Protein AF-A0A958CAU6-F1 (afdb_monomer_lite)

Structure (mmCIF, N/CA/C/O backbone):
data_AF-A0A958CAU6-F1
#
_entry.id   AF-A0A958CAU6-F1
#
loop_
_atom_site.group_PDB
_atom_site.id
_atom_site.type_symbol
_atom_site.label_atom_id
_atom_site.label_alt_id
_atom_site.label_comp_id
_atom_site.label_asym_id
_atom_site.label_entity_id
_atom_site.label_seq_id
_atom_site.pdbx_PDB_ins_code
_atom_site.Cartn_x
_atom_site.Cartn_y
_atom_site.Cartn_z
_atom_site.occupancy
_atom_site.B_iso_or_equiv
_atom_site.auth_seq_id
_atom_site.auth_comp_id
_atom_site.auth_asym_id
_atom_site.auth_atom_id
_atom_site.pdbx_PDB_model_num
ATOM 1 N N . MET A 1 1 ? -30.252 29.667 41.110 1.00 43.16 1 MET A N 1
ATOM 2 C CA . MET A 1 1 ? -29.007 29.789 40.324 1.00 43.16 1 MET A CA 1
ATOM 3 C C . MET A 1 1 ? -28.927 28.588 39.393 1.00 43.16 1 MET A C 1
ATOM 5 O O . MET A 1 1 ? -28.813 27.482 39.906 1.00 43.16 1 MET A O 1
ATOM 9 N N . PRO A 1 2 ? -29.092 28.758 38.073 1.00 36.94 2 PRO A N 1
ATOM 10 C CA . PRO A 1 2 ? -28.922 27.674 37.111 1.00 36.94 2 PRO A CA 1
ATOM 11 C C . PRO A 1 2 ? -27.425 27.443 36.865 1.00 36.94 2 PRO A C 1
ATOM 13 O O . PRO A 1 2 ? -26.686 28.398 36.629 1.00 36.94 2 PRO A O 1
ATOM 16 N N . GLY A 1 3 ? -26.980 26.191 36.979 1.00 38.22 3 GLY A N 1
ATOM 17 C CA . GLY A 1 3 ? -25.593 25.789 36.732 1.00 38.22 3 GLY A CA 1
ATOM 18 C C . GLY A 1 3 ? -25.196 25.911 35.253 1.00 38.22 3 GLY A C 1
ATOM 19 O O . GLY A 1 3 ? -26.071 25.975 34.386 1.00 38.22 3 GLY A O 1
ATOM 20 N N . PRO A 1 4 ? -23.889 25.967 34.948 1.00 40.72 4 PRO A N 1
ATOM 21 C CA . PRO A 1 4 ? -23.406 26.128 33.584 1.00 40.72 4 PRO A CA 1
ATOM 22 C C . PRO A 1 4 ? -23.782 24.921 32.716 1.00 40.72 4 PRO A C 1
ATOM 24 O O . PRO A 1 4 ? -23.527 23.770 33.069 1.00 40.72 4 PRO A O 1
ATOM 27 N N . SER A 1 5 ? -24.383 25.223 31.565 1.00 40.25 5 SER A N 1
ATOM 28 C CA . SER A 1 5 ? -24.654 24.283 30.478 1.00 40.25 5 SER A CA 1
ATOM 29 C C . SER A 1 5 ? -23.342 23.624 30.024 1.00 40.25 5 SER A C 1
ATOM 31 O O . SER A 1 5 ? -22.369 24.351 29.795 1.00 40.25 5 SER A O 1
ATOM 33 N N . PRO A 1 6 ? -23.262 22.287 29.887 1.00 39.94 6 PRO A N 1
ATOM 34 C CA . PRO A 1 6 ? -22.078 21.652 29.333 1.00 39.94 6 PRO A CA 1
ATOM 35 C C . PRO A 1 6 ? -21.913 22.117 27.886 1.00 39.94 6 PRO A C 1
ATOM 37 O O . PRO A 1 6 ? -22.831 22.010 27.073 1.00 39.94 6 PRO A O 1
ATOM 40 N N . ALA A 1 7 ? -20.740 22.679 27.594 1.00 38.34 7 ALA A N 1
ATOM 41 C CA . ALA A 1 7 ? -20.363 23.135 26.270 1.00 38.34 7 ALA A CA 1
ATOM 42 C C . ALA A 1 7 ? -20.631 22.026 25.243 1.00 38.34 7 ALA A C 1
ATOM 44 O O . ALA A 1 7 ? -20.070 20.932 25.318 1.00 38.34 7 ALA A O 1
ATOM 45 N N . THR A 1 8 ? -21.507 22.335 24.291 1.00 39.31 8 THR A N 1
ATOM 46 C CA . THR A 1 8 ? -21.708 21.617 23.036 1.00 39.31 8 THR A CA 1
ATOM 47 C C . THR A 1 8 ? -20.362 21.505 22.332 1.00 39.31 8 THR A C 1
ATOM 49 O O . THR A 1 8 ? -19.919 22.429 21.649 1.00 39.31 8 THR A O 1
ATOM 52 N N . ASN A 1 9 ? -19.678 20.383 22.562 1.00 41.09 9 ASN A N 1
ATOM 53 C CA . ASN A 1 9 ? -18.530 19.958 21.782 1.00 41.09 9 ASN A CA 1
ATOM 54 C C . ASN A 1 9 ? -18.995 19.861 20.335 1.00 41.09 9 ASN A C 1
ATOM 56 O O . ASN A 1 9 ? -19.678 18.902 19.992 1.00 41.09 9 ASN A O 1
ATOM 60 N N . SER A 1 10 ? -18.645 20.882 19.548 1.00 38.50 10 SER A N 1
ATOM 61 C CA . SER A 1 10 ? -18.559 20.885 18.090 1.00 38.50 10 SER A CA 1
ATOM 62 C C . SER A 1 10 ? -19.360 19.767 17.437 1.00 38.50 10 SER A C 1
ATOM 64 O O . SER A 1 10 ? -18.850 18.651 17.306 1.00 38.50 10 SER A O 1
ATOM 66 N N . ASP A 1 11 ? -20.575 20.087 17.000 1.00 36.78 11 ASP A N 1
ATOM 67 C CA . ASP A 1 11 ? -21.277 19.323 15.981 1.00 36.78 11 ASP A CA 1
ATOM 68 C C . ASP A 1 11 ? -20.326 19.163 14.792 1.00 36.78 11 ASP A C 1
ATOM 70 O O . ASP A 1 11 ? -20.155 20.046 13.947 1.00 36.78 11 ASP A O 1
ATOM 74 N N . ILE A 1 12 ? -19.604 18.043 14.788 1.00 46.28 12 ILE A N 1
ATOM 75 C CA . ILE A 1 12 ? -18.757 17.609 13.692 1.00 46.28 12 ILE A CA 1
ATOM 76 C C . ILE A 1 12 ? -19.729 17.404 12.544 1.00 46.28 12 ILE A C 1
ATOM 78 O O . ILE A 1 12 ? -20.389 16.373 12.515 1.00 46.28 12 ILE A O 1
ATOM 82 N N . ASN A 1 13 ? -19.840 18.402 11.661 1.00 37.59 13 ASN A N 1
ATOM 83 C CA . ASN A 1 13 ? -20.683 18.412 10.466 1.00 37.59 13 ASN A CA 1
ATOM 84 C C . ASN A 1 13 ? -20.899 16.990 9.918 1.00 37.59 13 ASN A C 1
ATOM 86 O O . ASN A 1 13 ? -20.035 16.423 9.248 1.00 37.59 13 ASN A O 1
ATOM 90 N N . LEU A 1 14 ? -22.060 16.412 10.239 1.00 44.09 14 LEU A N 1
ATOM 91 C CA . LEU A 1 14 ? -22.390 14.994 10.044 1.00 44.09 14 LEU A CA 1
ATOM 92 C C . LEU A 1 14 ? -22.677 14.638 8.568 1.00 44.09 14 LEU A C 1
ATOM 94 O O . LEU A 1 14 ? -23.014 13.499 8.263 1.00 44.09 14 LEU A O 1
ATOM 98 N N . ASN A 1 15 ? -22.499 15.597 7.648 1.00 36.97 15 ASN A N 1
ATOM 99 C CA . ASN A 1 15 ? -22.911 15.529 6.242 1.00 36.97 15 ASN A CA 1
ATOM 100 C C . ASN A 1 15 ? -21.764 15.521 5.221 1.00 36.97 15 ASN A C 1
ATOM 102 O O . ASN A 1 15 ? -22.017 15.604 4.016 1.00 36.97 15 ASN A O 1
ATOM 106 N N . THR A 1 16 ? -20.497 15.414 5.632 1.00 47.25 16 THR A N 1
ATOM 107 C CA . THR A 1 16 ? -19.433 15.175 4.647 1.00 47.25 16 THR A CA 1
ATOM 108 C C . THR A 1 16 ? -19.579 13.761 4.099 1.00 47.25 16 THR A C 1
ATOM 110 O O . THR A 1 16 ? -19.123 12.790 4.698 1.00 47.25 16 THR A O 1
ATOM 113 N N . THR A 1 17 ? -20.241 13.664 2.951 1.00 47.91 17 THR A N 1
ATOM 114 C CA . THR A 1 17 ? -20.236 12.495 2.077 1.00 47.91 17 THR A CA 1
ATOM 115 C C . THR A 1 17 ? -18.773 12.191 1.756 1.00 47.91 17 THR A C 1
ATOM 117 O O . THR A 1 17 ? -18.139 12.909 0.984 1.00 47.91 17 THR A O 1
ATOM 120 N N . TYR A 1 18 ? -18.196 11.191 2.422 1.00 55.34 18 TYR A N 1
ATOM 121 C CA . TYR A 1 18 ? -16.830 10.753 2.159 1.00 55.34 18 TYR A CA 1
ATOM 122 C C . TYR A 1 18 ? -16.813 10.122 0.768 1.00 55.34 18 TYR A C 1
ATOM 124 O O . TYR A 1 18 ? -17.236 8.981 0.593 1.00 55.34 18 TYR A O 1
ATOM 132 N N . ALA A 1 19 ? -16.392 10.887 -0.241 1.00 56.03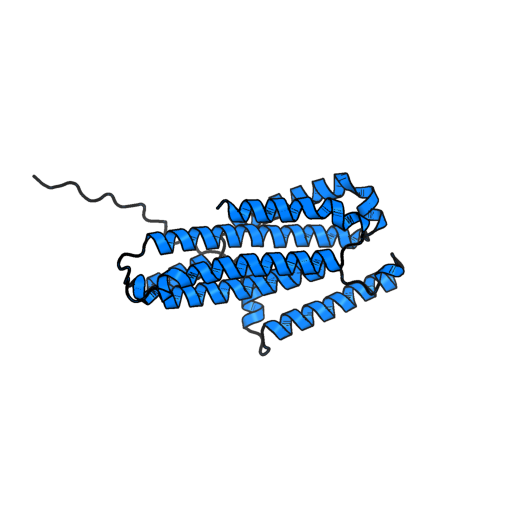 19 ALA A N 1
ATOM 133 C CA . ALA A 1 19 ? -16.150 10.340 -1.566 1.00 56.03 19 ALA A CA 1
ATOM 134 C C . ALA A 1 19 ? -15.019 9.311 -1.429 1.00 56.03 19 ALA A C 1
ATOM 136 O O . ALA A 1 19 ? -13.925 9.694 -1.009 1.00 56.03 19 ALA A O 1
ATOM 137 N N . PRO A 1 20 ? -15.267 8.026 -1.724 1.00 61.22 20 PRO A N 1
ATOM 138 C CA . PRO A 1 20 ? -14.279 7.001 -1.458 1.00 61.22 20 PRO A CA 1
ATOM 139 C C . PRO A 1 20 ? -13.049 7.199 -2.341 1.00 61.22 20 PRO A C 1
ATOM 141 O O . PRO A 1 20 ? -13.191 7.442 -3.552 1.00 61.22 20 PRO A O 1
ATOM 144 N N . ALA A 1 21 ? -11.889 7.050 -1.703 1.00 69.88 21 ALA A N 1
ATOM 145 C CA . ALA A 1 21 ? -10.559 7.068 -2.293 1.00 69.88 21 ALA A CA 1
ATOM 146 C C . ALA A 1 21 ? -10.423 6.046 -3.430 1.00 69.88 21 ALA A C 1
ATOM 148 O O . ALA A 1 21 ? -11.226 5.110 -3.552 1.00 69.88 21 ALA A O 1
ATOM 149 N N . PHE A 1 22 ? -9.406 6.211 -4.278 1.00 74.25 22 PHE A N 1
ATOM 150 C CA . PHE A 1 22 ? -9.148 5.263 -5.368 1.00 74.25 22 PHE A CA 1
ATOM 151 C C . PHE A 1 22 ? -8.884 3.853 -4.819 1.00 74.25 22 PHE A C 1
ATOM 153 O O . PHE A 1 22 ? -9.473 2.885 -5.306 1.00 74.25 22 PHE A O 1
ATOM 160 N N . ILE A 1 23 ? -8.083 3.758 -3.754 1.00 74.50 23 ILE A N 1
ATOM 161 C CA . ILE A 1 23 ? -7.743 2.490 -3.093 1.00 74.50 23 ILE A CA 1
ATOM 162 C C . ILE A 1 23 ? -9.004 1.803 -2.540 1.00 74.50 23 ILE A C 1
ATOM 164 O O . ILE A 1 23 ? -9.209 0.612 -2.776 1.00 74.50 23 ILE A O 1
ATOM 168 N N . ASP A 1 24 ? -9.921 2.554 -1.923 1.00 75.62 24 ASP A N 1
ATOM 169 C CA . ASP A 1 24 ? -11.181 2.007 -1.393 1.00 75.62 24 ASP A CA 1
ATOM 170 C C . ASP A 1 24 ? -12.110 1.499 -2.501 1.00 75.62 24 ASP A C 1
ATOM 172 O O . ASP A 1 24 ? -12.859 0.535 -2.325 1.00 75.62 24 ASP A O 1
ATOM 176 N N . ARG A 1 25 ? -12.124 2.182 -3.653 1.00 78.31 25 ARG A N 1
ATOM 177 C CA . ARG A 1 25 ? -12.894 1.732 -4.821 1.00 78.31 25 ARG A CA 1
ATOM 178 C C . ARG A 1 25 ? -12.317 0.440 -5.374 1.00 78.31 25 ARG A C 1
ATOM 180 O O . ARG A 1 25 ? -13.091 -0.459 -5.682 1.00 78.31 25 ARG A O 1
ATOM 187 N N . PHE A 1 26 ? -10.993 0.347 -5.460 1.00 80.56 26 PHE A N 1
ATOM 188 C CA . PHE A 1 26 ? -10.313 -0.862 -5.899 1.00 80.56 26 PHE A CA 1
ATOM 189 C C . PHE A 1 26 ? -10.602 -2.041 -4.963 1.00 80.56 26 PHE A C 1
ATOM 191 O O . PHE A 1 26 ? -11.054 -3.079 -5.434 1.00 80.56 26 PHE A O 1
ATOM 198 N N . ALA A 1 27 ? -10.459 -1.864 -3.647 1.00 80.00 27 ALA A N 1
ATOM 199 C CA . ALA A 1 27 ? -10.752 -2.915 -2.669 1.00 80.00 27 ALA A CA 1
ATOM 200 C C . ALA A 1 27 ? -12.196 -3.436 -2.792 1.00 80.00 27 ALA A C 1
ATOM 202 O O . ALA A 1 27 ? -12.416 -4.642 -2.879 1.00 80.00 27 ALA A O 1
ATOM 203 N N . ARG A 1 28 ? -13.181 -2.533 -2.926 1.00 81.88 28 ARG A N 1
ATOM 204 C CA . ARG A 1 28 ? -14.586 -2.929 -3.137 1.00 81.88 28 ARG A CA 1
ATOM 205 C C . ARG A 1 28 ? -14.826 -3.670 -4.449 1.00 81.88 28 ARG A C 1
ATOM 207 O O . ARG A 1 28 ? -15.715 -4.513 -4.494 1.00 81.88 28 ARG A O 1
ATOM 214 N N . LEU A 1 29 ? -14.093 -3.342 -5.512 1.00 83.44 29 LEU A N 1
ATOM 215 C CA . LEU A 1 29 ? -14.172 -4.087 -6.771 1.00 83.44 29 LEU A CA 1
ATOM 216 C C . LEU A 1 29 ? -13.627 -5.506 -6.597 1.00 83.44 29 LEU A C 1
ATOM 218 O O . LEU A 1 29 ? -14.232 -6.448 -7.097 1.00 83.44 29 LEU A O 1
ATOM 222 N N . VAL A 1 30 ? -12.527 -5.662 -5.855 1.00 85.44 30 VAL A N 1
ATOM 223 C CA . VAL A 1 30 ? -11.931 -6.972 -5.563 1.00 85.44 30 VAL A CA 1
ATOM 224 C C . VAL A 1 30 ? -12.853 -7.822 -4.684 1.00 85.44 30 VAL A C 1
ATOM 226 O O . VAL A 1 30 ? -13.033 -9.001 -4.974 1.00 85.44 30 VAL A O 1
ATOM 229 N N . ASP A 1 31 ? -13.495 -7.232 -3.672 1.00 84.31 31 ASP A N 1
ATOM 230 C CA . ASP A 1 31 ? -14.445 -7.929 -2.784 1.00 84.31 31 ASP A CA 1
ATOM 231 C C . ASP A 1 31 ? -15.685 -8.480 -3.511 1.00 84.31 31 ASP A C 1
ATOM 233 O O . ASP A 1 31 ? -16.334 -9.401 -3.020 1.00 84.31 31 ASP A O 1
ATOM 237 N N . GLN A 1 32 ? -16.038 -7.925 -4.674 1.00 88.62 32 GLN A N 1
ATOM 238 C CA . GLN A 1 32 ? -17.186 -8.377 -5.470 1.00 88.62 32 GLN A CA 1
ATOM 239 C C . GLN A 1 32 ? -16.862 -9.570 -6.375 1.00 88.62 32 GLN A C 1
ATOM 241 O O . GLN A 1 32 ? -17.768 -10.140 -6.988 1.00 88.62 32 GLN A O 1
ATOM 246 N N . LEU A 1 33 ? -15.588 -9.948 -6.498 1.00 88.69 33 LEU A N 1
ATOM 247 C CA . LEU A 1 33 ? -15.190 -11.047 -7.365 1.00 88.69 33 LEU A CA 1
ATOM 248 C C . LEU A 1 33 ? -15.520 -12.403 -6.717 1.00 88.69 33 LEU A C 1
ATOM 250 O O . LEU A 1 33 ? -15.336 -12.579 -5.515 1.00 88.69 33 LEU A O 1
ATOM 254 N N . PRO A 1 34 ? -15.924 -13.417 -7.504 1.00 90.69 34 PRO A N 1
ATOM 255 C CA . PRO A 1 34 ? -16.247 -14.755 -6.996 1.00 90.69 34 PRO A CA 1
ATOM 256 C C . PRO A 1 34 ? -15.003 -15.583 -6.618 1.00 90.69 34 PRO A C 1
ATOM 258 O O . PRO A 1 34 ? -15.082 -16.805 -6.498 1.00 90.69 34 PRO A O 1
ATOM 261 N N . VAL A 1 35 ? -13.840 -14.946 -6.469 1.00 90.56 35 VAL A N 1
ATOM 262 C CA . VAL A 1 35 ? -12.565 -15.600 -6.159 1.00 90.56 35 VAL A CA 1
ATOM 263 C C . VAL A 1 35 ? -12.054 -15.147 -4.795 1.00 90.56 35 VAL A C 1
ATOM 265 O O . VAL A 1 35 ? -12.293 -14.007 -4.398 1.00 90.56 35 VAL A O 1
ATOM 268 N N . PRO A 1 36 ? -11.306 -15.995 -4.066 1.00 91.31 36 PRO A N 1
ATOM 269 C CA . PRO A 1 36 ? -10.657 -15.558 -2.840 1.00 91.31 36 PRO A CA 1
ATOM 270 C C . PRO A 1 36 ? -9.711 -14.381 -3.114 1.00 91.31 36 PRO A C 1
ATOM 272 O O . PRO A 1 36 ? -8.900 -14.432 -4.039 1.00 91.31 36 PRO A O 1
ATOM 275 N N . VAL A 1 37 ? -9.766 -13.352 -2.267 1.00 89.62 37 VAL A N 1
ATOM 276 C CA . VAL A 1 37 ? -8.985 -12.106 -2.411 1.00 89.62 37 VAL A CA 1
ATOM 277 C C . VAL A 1 37 ? -7.486 -12.368 -2.623 1.00 89.62 37 VAL A C 1
ATOM 279 O O . VAL A 1 37 ? -6.855 -11.759 -3.483 1.00 89.62 37 VAL A O 1
ATOM 282 N N . TRP A 1 38 ? -6.903 -13.325 -1.895 1.00 90.38 38 TRP A N 1
ATOM 283 C CA . TRP A 1 38 ? -5.482 -13.663 -2.037 1.00 90.38 38 TRP A CA 1
ATOM 284 C C . TRP A 1 38 ? -5.140 -14.263 -3.412 1.00 90.38 38 TRP A C 1
ATOM 286 O O . TRP A 1 38 ? -4.051 -14.016 -3.928 1.00 90.38 38 TRP A O 1
ATOM 296 N N . VAL A 1 39 ? -6.066 -15.014 -4.027 1.00 93.44 39 VAL A N 1
ATOM 297 C CA . VAL A 1 39 ? -5.887 -15.576 -5.376 1.00 93.44 39 VAL A CA 1
ATOM 298 C C . VAL A 1 39 ? -5.853 -14.446 -6.392 1.00 93.44 39 VAL A C 1
ATOM 300 O O . VAL A 1 39 ? -5.007 -14.460 -7.279 1.00 93.44 39 VAL A O 1
ATOM 303 N N . PHE A 1 40 ? -6.726 -13.447 -6.243 1.00 94.06 40 PHE A N 1
ATOM 304 C CA . PHE A 1 40 ? -6.744 -12.284 -7.126 1.00 94.06 40 PHE A CA 1
ATOM 305 C C . PHE A 1 40 ? -5.395 -11.550 -7.126 1.00 94.06 40 PHE A C 1
ATOM 307 O O . PHE A 1 40 ? -4.829 -11.319 -8.193 1.00 94.06 40 PHE A O 1
ATOM 314 N N . TYR A 1 41 ? -4.834 -11.252 -5.950 1.00 93.56 41 TYR A N 1
ATOM 315 C CA . TYR A 1 41 ? -3.529 -10.588 -5.858 1.00 93.56 41 TYR A CA 1
ATOM 316 C C . TYR A 1 41 ? -2.376 -11.449 -6.381 1.00 93.56 41 TYR A C 1
ATOM 318 O O . TYR A 1 41 ? -1.467 -10.925 -7.022 1.00 93.56 41 TYR A O 1
ATOM 326 N N . LEU A 1 42 ? -2.424 -12.769 -6.172 1.00 94.62 42 LEU A N 1
ATOM 327 C CA . LEU A 1 42 ? -1.432 -13.686 -6.733 1.00 94.62 42 LEU A CA 1
ATOM 328 C C . LEU A 1 42 ? -1.501 -13.719 -8.265 1.00 94.62 42 LEU A C 1
ATOM 330 O O . LEU A 1 42 ? -0.469 -13.638 -8.928 1.00 94.62 42 LEU A O 1
ATOM 334 N N . LEU A 1 43 ? -2.706 -13.777 -8.836 1.00 95.31 43 LEU A N 1
ATOM 335 C CA . LEU A 1 43 ? -2.906 -13.702 -10.283 1.00 95.31 43 LEU A CA 1
ATOM 336 C C . LEU A 1 43 ? -2.455 -12.353 -10.845 1.00 95.31 43 LEU A C 1
ATOM 338 O O . LEU A 1 43 ? -1.815 -12.327 -11.891 1.00 95.31 43 LEU A O 1
ATOM 342 N N . LEU A 1 44 ? -2.732 -11.251 -10.146 1.00 94.75 44 LEU A N 1
ATOM 343 C CA . LEU A 1 44 ? -2.280 -9.918 -10.538 1.00 94.75 44 LEU A CA 1
ATOM 344 C C . LEU A 1 44 ? -0.749 -9.823 -10.545 1.00 94.75 44 LEU A C 1
ATOM 346 O O . LEU A 1 44 ? -0.176 -9.260 -11.476 1.00 94.75 44 LEU A O 1
ATOM 350 N N . LEU A 1 45 ? -0.082 -10.425 -9.554 1.00 94.94 45 LEU A N 1
ATOM 351 C CA . LEU A 1 45 ? 1.377 -10.492 -9.493 1.00 94.94 45 LEU A CA 1
ATOM 352 C C . LEU A 1 45 ? 1.952 -11.305 -10.660 1.00 94.94 45 LEU A C 1
ATOM 354 O O . LEU A 1 45 ? 2.886 -10.852 -11.316 1.00 94.94 45 LEU A O 1
ATOM 358 N N . VAL A 1 46 ? 1.386 -12.480 -10.948 1.00 95.62 46 VAL A N 1
ATOM 359 C CA . VAL A 1 46 ? 1.826 -13.335 -12.064 1.00 95.62 46 VAL A CA 1
ATOM 360 C C . VAL A 1 46 ? 1.577 -12.648 -13.407 1.00 95.62 46 VAL A C 1
ATOM 362 O O . VAL A 1 46 ? 2.471 -12.598 -14.248 1.00 95.62 46 VAL A O 1
ATOM 365 N N . ALA A 1 47 ? 0.391 -12.073 -13.607 1.00 95.75 47 ALA A N 1
ATOM 366 C CA . ALA A 1 47 ? 0.046 -11.352 -14.827 1.00 95.75 47 ALA A CA 1
ATOM 367 C C . ALA A 1 47 ? 0.959 -10.138 -15.036 1.00 95.75 47 ALA A C 1
ATOM 369 O O . ALA A 1 47 ? 1.485 -9.946 -16.131 1.00 95.75 47 ALA A O 1
ATOM 370 N N . GLY A 1 48 ? 1.207 -9.361 -13.979 1.00 94.31 48 GLY A N 1
ATOM 371 C CA . GLY A 1 48 ? 2.163 -8.262 -14.004 1.00 94.31 48 GLY A CA 1
ATOM 372 C C . GLY A 1 48 ? 3.573 -8.748 -14.330 1.00 94.31 48 GLY A C 1
ATOM 373 O O . GLY A 1 48 ? 4.221 -8.193 -15.208 1.00 94.31 48 GLY A O 1
ATOM 374 N N . TYR A 1 49 ? 4.044 -9.822 -13.699 1.00 93.88 49 TYR A N 1
ATOM 375 C CA . TYR A 1 49 ? 5.377 -10.368 -13.951 1.00 93.88 49 TYR A CA 1
ATOM 376 C C . TYR A 1 49 ? 5.570 -10.716 -15.432 1.00 93.88 49 TYR A C 1
ATOM 378 O O . TYR A 1 49 ? 6.546 -10.288 -16.051 1.00 93.88 49 TYR A O 1
ATOM 386 N N . LEU A 1 50 ? 4.595 -11.415 -16.018 1.00 94.56 50 LEU A N 1
ATOM 387 C CA . LEU A 1 50 ? 4.600 -11.762 -17.437 1.00 94.56 50 LEU A CA 1
ATOM 388 C C . LEU A 1 50 ? 4.525 -10.519 -18.331 1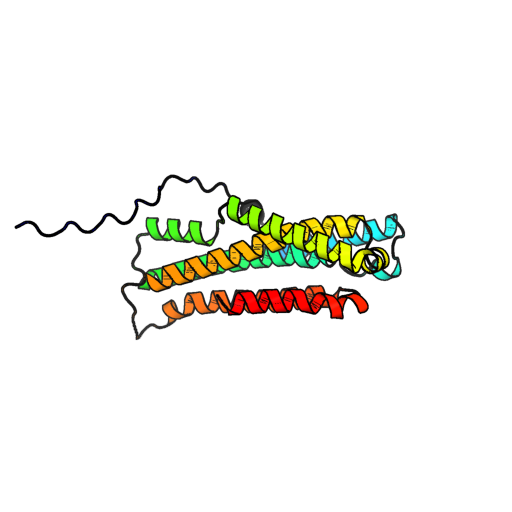.00 94.56 50 LEU A C 1
ATOM 390 O O . LEU A 1 50 ? 5.232 -10.447 -19.332 1.00 94.56 50 LEU A O 1
ATOM 394 N N . PHE A 1 51 ? 3.710 -9.528 -17.966 1.00 93.25 51 PHE A N 1
ATOM 395 C CA . PHE A 1 51 ? 3.559 -8.284 -18.720 1.00 93.25 51 PHE A CA 1
ATOM 396 C C . PHE A 1 51 ? 4.853 -7.459 -18.756 1.00 93.25 51 PHE A C 1
ATOM 398 O O . PHE A 1 51 ? 5.324 -7.100 -19.834 1.00 93.25 51 PHE A O 1
ATOM 405 N N . PHE A 1 52 ? 5.471 -7.204 -17.598 1.00 91.06 52 PHE A N 1
ATOM 406 C CA . PHE A 1 52 ? 6.742 -6.476 -17.519 1.00 91.06 52 PHE A CA 1
ATOM 407 C C . PHE A 1 52 ? 7.865 -7.254 -18.219 1.00 91.06 52 PHE A C 1
ATOM 409 O O . PHE A 1 52 ? 8.635 -6.665 -18.978 1.00 91.06 52 PHE A O 1
ATOM 416 N N . GLY A 1 53 ? 7.925 -8.577 -18.029 1.00 91.19 53 GLY A N 1
ATOM 417 C CA . GLY A 1 53 ? 8.875 -9.445 -18.727 1.00 91.19 53 GLY A CA 1
ATOM 418 C C . GLY A 1 53 ? 8.719 -9.373 -20.248 1.00 91.19 53 GLY A C 1
ATOM 419 O O . GLY A 1 53 ? 9.707 -9.202 -20.961 1.00 91.19 53 GLY A O 1
ATOM 420 N N . ALA A 1 54 ? 7.482 -9.410 -20.754 1.00 91.44 54 ALA A N 1
ATOM 421 C CA . ALA A 1 54 ? 7.191 -9.271 -22.178 1.00 91.44 54 ALA A CA 1
ATOM 422 C C . ALA A 1 54 ? 7.618 -7.902 -22.727 1.00 91.44 54 ALA A C 1
ATOM 424 O O . ALA A 1 54 ? 8.243 -7.845 -23.784 1.00 91.44 54 ALA A O 1
ATOM 425 N N . ILE A 1 55 ? 7.360 -6.802 -22.010 1.00 91.50 55 ILE A N 1
ATOM 426 C CA . ILE A 1 55 ? 7.818 -5.466 -22.430 1.00 91.50 55 ILE A CA 1
ATOM 427 C C . ILE A 1 55 ? 9.348 -5.405 -22.493 1.00 91.50 55 ILE A C 1
ATOM 429 O O . ILE A 1 55 ? 9.902 -4.900 -23.472 1.00 91.50 55 ILE A O 1
ATOM 433 N N . ARG A 1 56 ? 10.051 -5.942 -21.488 1.00 90.38 56 ARG A N 1
ATOM 434 C CA . ARG A 1 56 ? 11.525 -5.991 -21.483 1.00 90.38 56 ARG A CA 1
ATOM 435 C C . ARG A 1 56 ? 12.069 -6.821 -22.650 1.00 90.38 56 ARG A C 1
ATOM 437 O O . ARG A 1 56 ? 13.016 -6.395 -23.304 1.00 90.38 56 ARG A O 1
ATOM 444 N N . LEU A 1 57 ? 11.433 -7.953 -22.967 1.00 89.94 57 LEU A N 1
ATOM 445 C CA . LEU A 1 57 ? 11.779 -8.769 -24.140 1.00 89.94 57 LEU A CA 1
ATOM 446 C C . LEU A 1 57 ? 11.596 -7.999 -25.450 1.00 89.94 57 LEU A C 1
ATOM 448 O O . LEU A 1 57 ? 12.506 -7.972 -26.274 1.00 89.94 57 LEU A O 1
ATOM 452 N N . LEU A 1 58 ? 10.440 -7.356 -25.633 1.00 90.75 58 LEU A N 1
ATOM 453 C CA . LEU A 1 58 ? 10.101 -6.636 -26.863 1.00 90.75 58 LEU A CA 1
ATOM 454 C C . LEU A 1 58 ? 10.978 -5.401 -27.088 1.00 90.75 58 LEU A C 1
ATOM 456 O O . LEU A 1 58 ? 11.285 -5.059 -28.227 1.00 90.75 58 LEU A O 1
ATOM 460 N N . THR A 1 59 ? 11.385 -4.730 -26.012 1.00 89.00 59 THR A N 1
ATOM 461 C CA . THR A 1 59 ? 12.243 -3.537 -26.081 1.00 89.00 59 THR A CA 1
ATOM 462 C C . THR A 1 59 ? 13.732 -3.873 -26.145 1.00 89.00 59 THR A C 1
ATOM 464 O O . THR A 1 59 ? 14.538 -2.990 -26.427 1.00 89.00 59 THR A O 1
ATOM 467 N N . GLY A 1 60 ? 14.118 -5.126 -25.869 1.00 83.31 60 GLY A N 1
ATOM 468 C CA . GLY A 1 60 ? 15.516 -5.556 -25.772 1.00 83.31 60 GLY A CA 1
ATOM 469 C C . GLY A 1 60 ? 16.293 -4.891 -24.629 1.00 83.31 60 GLY A C 1
ATOM 470 O O . GLY A 1 60 ? 17.507 -5.068 -24.524 1.00 83.31 60 GLY A O 1
ATOM 471 N N . TYR A 1 61 ? 15.612 -4.122 -23.780 1.00 77.62 61 TYR A N 1
ATOM 472 C CA . TYR A 1 61 ? 16.226 -3.343 -22.721 1.00 77.62 61 TYR A CA 1
ATOM 473 C C . TYR A 1 61 ? 16.575 -4.261 -21.545 1.00 77.62 61 TYR A C 1
ATOM 475 O O . TYR A 1 61 ? 15.702 -4.929 -20.994 1.00 77.62 61 TYR A O 1
ATOM 483 N N . GLN A 1 62 ? 17.860 -4.299 -21.176 1.00 70.81 62 GLN A N 1
ATOM 484 C CA . GLN A 1 62 ? 18.396 -5.080 -20.053 1.00 70.81 62 GLN A CA 1
ATOM 485 C C . GLN A 1 62 ? 17.955 -6.554 -20.034 1.00 70.81 62 GLN A C 1
ATOM 487 O O . GLN A 1 62 ? 17.313 -7.027 -19.095 1.00 70.81 62 GLN A O 1
ATOM 492 N N . GLN A 1 63 ? 18.361 -7.309 -21.061 1.00 67.81 63 GLN A N 1
ATOM 493 C CA . GLN A 1 63 ? 18.055 -8.743 -21.188 1.00 67.81 63 GLN A CA 1
ATOM 494 C C . GLN A 1 63 ? 18.465 -9.588 -19.965 1.00 67.81 63 GLN A C 1
ATOM 496 O O . GLN A 1 63 ? 17.829 -10.597 -19.671 1.00 67.81 63 GLN A O 1
ATOM 501 N N . SER A 1 64 ? 19.487 -9.173 -19.209 1.00 71.69 64 SER A N 1
ATOM 502 C CA . SER A 1 64 ? 19.900 -9.849 -17.970 1.00 71.69 64 SER A CA 1
ATOM 503 C C . SER A 1 64 ? 18.864 -9.756 -16.841 1.00 71.69 64 SER A C 1
ATOM 505 O O . SER A 1 64 ? 18.888 -10.584 -15.933 1.00 71.69 64 SER A O 1
ATOM 507 N N . GLN A 1 65 ? 17.936 -8.793 -16.895 1.00 74.88 65 GLN A N 1
ATOM 508 C CA . GLN A 1 65 ? 16.895 -8.576 -15.886 1.00 74.88 65 GLN A CA 1
ATOM 509 C C . GLN A 1 65 ? 15.496 -9.001 -16.352 1.00 74.88 65 GLN A C 1
ATOM 511 O O . GLN A 1 65 ? 14.518 -8.784 -15.640 1.00 74.88 65 GLN A O 1
ATOM 516 N N . THR A 1 66 ? 15.347 -9.620 -17.525 1.00 79.75 66 THR A N 1
ATOM 517 C CA . THR A 1 66 ? 14.027 -9.980 -18.068 1.00 79.75 66 THR A CA 1
ATOM 518 C C . THR A 1 66 ? 13.205 -10.870 -17.131 1.00 79.75 66 THR A C 1
ATOM 520 O O . THR A 1 66 ? 11.993 -10.698 -17.034 1.00 79.75 66 THR A O 1
ATOM 523 N N . LEU A 1 67 ? 13.860 -11.794 -16.422 1.00 82.81 67 LEU A N 1
ATOM 524 C CA . LEU A 1 67 ? 13.205 -12.728 -15.502 1.00 82.81 67 LEU A CA 1
ATOM 525 C C . LEU A 1 67 ? 13.076 -12.189 -14.070 1.00 82.81 67 LEU A C 1
ATOM 527 O O . LEU A 1 67 ? 12.481 -12.859 -13.226 1.00 82.81 67 LEU A O 1
ATOM 531 N N . THR A 1 68 ? 13.607 -11.003 -13.777 1.00 85.62 68 THR A N 1
ATOM 532 C CA . THR A 1 68 ? 13.515 -10.390 -12.448 1.00 85.62 68 THR A CA 1
ATOM 533 C C . THR A 1 68 ? 12.191 -9.634 -12.323 1.00 85.62 68 THR A C 1
ATOM 535 O O . THR A 1 68 ? 11.905 -8.788 -13.170 1.00 85.62 68 THR A O 1
ATOM 538 N N . PRO A 1 69 ? 11.370 -9.865 -11.285 1.00 87.06 69 PRO A N 1
ATOM 539 C CA . PRO A 1 69 ? 10.145 -9.093 -11.098 1.00 87.06 69 PRO A CA 1
ATOM 540 C C . PRO A 1 69 ? 10.422 -7.592 -10.959 1.00 87.06 69 PRO A C 1
ATOM 542 O O . PRO A 1 69 ? 11.397 -7.187 -10.328 1.00 87.06 69 PRO A O 1
ATOM 545 N N . ALA A 1 70 ? 9.546 -6.757 -11.519 1.00 88.88 70 ALA A N 1
ATOM 546 C CA . ALA A 1 70 ? 9.647 -5.314 -11.344 1.00 88.88 70 ALA A CA 1
ATOM 547 C C . ALA A 1 70 ? 9.404 -4.934 -9.865 1.00 88.88 70 ALA A C 1
ATOM 549 O O . ALA A 1 70 ? 8.381 -5.340 -9.304 1.00 88.88 70 ALA A O 1
ATOM 550 N N . PRO A 1 71 ? 10.281 -4.132 -9.228 1.00 89.19 71 PRO A N 1
ATOM 551 C CA . PRO A 1 71 ? 10.093 -3.712 -7.837 1.00 89.19 71 PRO A CA 1
ATOM 552 C C . PRO A 1 71 ? 8.763 -2.984 -7.603 1.00 89.19 71 PRO A C 1
ATOM 554 O O . PRO A 1 71 ? 8.064 -3.278 -6.636 1.00 89.19 71 PRO A O 1
ATOM 557 N N . ALA A 1 72 ? 8.381 -2.101 -8.533 1.00 90.50 72 ALA A N 1
ATOM 558 C CA . ALA A 1 72 ? 7.106 -1.383 -8.530 1.00 90.50 72 ALA A CA 1
ATOM 559 C C . ALA A 1 72 ? 5.895 -2.331 -8.485 1.00 90.50 72 ALA A C 1
ATOM 561 O O . ALA A 1 72 ? 4.980 -2.135 -7.693 1.00 90.50 72 ALA A O 1
ATOM 562 N N . LEU A 1 73 ? 5.928 -3.414 -9.268 1.00 93.56 73 LEU A N 1
ATOM 563 C CA . LEU A 1 73 ? 4.860 -4.412 -9.286 1.00 93.56 73 LEU A CA 1
ATOM 564 C C . LEU A 1 73 ? 4.716 -5.109 -7.928 1.00 93.56 73 LEU A C 1
ATOM 566 O O . LEU A 1 73 ? 3.603 -5.234 -7.419 1.00 93.56 73 LEU A O 1
ATOM 570 N N . ILE A 1 74 ? 5.831 -5.568 -7.347 1.00 92.75 74 ILE A N 1
ATOM 571 C CA . ILE A 1 74 ? 5.816 -6.208 -6.024 1.00 92.75 74 ILE A CA 1
ATOM 572 C C . ILE A 1 74 ? 5.269 -5.236 -4.986 1.00 92.75 74 ILE A C 1
ATOM 574 O O . ILE A 1 74 ? 4.413 -5.622 -4.192 1.00 92.75 74 ILE A O 1
ATOM 578 N N . TRP A 1 75 ? 5.736 -3.990 -5.011 1.00 91.56 75 TRP A N 1
ATOM 579 C CA . TRP A 1 75 ? 5.305 -2.946 -4.092 1.00 91.56 75 TRP A CA 1
ATOM 580 C C . TRP A 1 75 ? 3.801 -2.678 -4.190 1.00 91.56 75 TRP A C 1
ATOM 582 O O . TRP A 1 75 ? 3.096 -2.819 -3.192 1.00 91.56 75 TRP A O 1
ATOM 592 N N . ASP A 1 76 ? 3.295 -2.368 -5.383 1.00 92.38 76 ASP A N 1
ATOM 593 C CA . ASP A 1 76 ? 1.905 -1.954 -5.585 1.00 92.38 76 ASP A CA 1
ATOM 594 C C . ASP A 1 76 ? 0.921 -3.074 -5.253 1.00 92.38 76 ASP A C 1
ATOM 596 O O . ASP A 1 76 ? -0.026 -2.875 -4.489 1.00 92.38 76 ASP A O 1
ATOM 600 N N . VAL A 1 77 ? 1.165 -4.282 -5.769 1.00 94.94 77 VAL A N 1
ATOM 601 C CA . VAL A 1 77 ? 0.290 -5.435 -5.516 1.00 94.94 77 VAL A CA 1
ATOM 602 C C . VAL A 1 77 ? 0.278 -5.781 -4.029 1.00 94.94 77 VAL A C 1
ATOM 604 O O . VAL A 1 77 ? -0.787 -6.025 -3.458 1.00 94.94 77 VAL A O 1
ATOM 607 N N . SER A 1 78 ? 1.445 -5.763 -3.383 1.00 92.94 78 SER A N 1
ATOM 608 C CA . SER A 1 78 ? 1.559 -6.109 -1.967 1.00 92.94 78 SER A CA 1
ATOM 609 C C . SER A 1 78 ? 0.968 -5.036 -1.056 1.00 92.94 78 SER A C 1
ATOM 611 O O . SER A 1 78 ? 0.352 -5.388 -0.054 1.00 92.94 78 SER A O 1
ATOM 613 N N . ILE A 1 79 ? 1.097 -3.746 -1.390 1.00 92.31 79 ILE A N 1
ATOM 614 C CA . ILE A 1 79 ? 0.444 -2.662 -0.643 1.00 92.31 79 ILE A CA 1
ATOM 615 C C . ILE A 1 79 ? -1.067 -2.767 -0.739 1.00 92.31 79 ILE A C 1
ATOM 617 O O . ILE A 1 79 ? -1.739 -2.652 0.281 1.00 92.31 79 ILE A O 1
ATOM 621 N N . LEU A 1 80 ? -1.614 -3.014 -1.930 1.00 93.00 80 LEU A N 1
ATOM 622 C CA . LEU A 1 80 ? -3.058 -3.161 -2.094 1.00 93.00 80 LEU A CA 1
ATOM 623 C C . LEU A 1 80 ? -3.577 -4.366 -1.298 1.00 93.00 80 LEU A C 1
ATOM 625 O O . LEU A 1 80 ? -4.568 -4.243 -0.575 1.00 93.00 80 LEU A O 1
ATOM 629 N N . ALA A 1 81 ? -2.868 -5.496 -1.363 1.00 94.00 81 ALA A N 1
ATOM 630 C CA . ALA A 1 81 ? -3.195 -6.683 -0.580 1.00 94.00 81 ALA A CA 1
ATOM 631 C C . ALA A 1 81 ? -3.114 -6.420 0.931 1.00 94.00 81 ALA A C 1
ATOM 633 O O . ALA A 1 81 ? -4.016 -6.800 1.682 1.00 94.00 81 ALA A O 1
ATOM 634 N N . LEU A 1 82 ? -2.055 -5.743 1.384 1.00 93.31 82 LEU A N 1
ATOM 635 C CA . LEU A 1 82 ? -1.856 -5.397 2.788 1.00 93.31 82 LEU A CA 1
ATOM 636 C C . LEU A 1 82 ? -2.920 -4.407 3.276 1.00 93.31 82 LEU A C 1
ATOM 638 O O . LEU A 1 82 ? -3.458 -4.596 4.361 1.00 93.31 82 LEU A O 1
ATOM 642 N N . HIS A 1 83 ? -3.270 -3.399 2.478 1.00 92.00 83 HIS A N 1
ATOM 643 C CA . HIS A 1 83 ? -4.327 -2.437 2.784 1.00 92.00 83 HIS A CA 1
ATOM 644 C C . HIS A 1 83 ? -5.664 -3.135 3.033 1.00 92.00 83 HIS A C 1
ATOM 646 O O . HIS A 1 83 ? -6.238 -3.000 4.112 1.00 92.00 83 HIS A O 1
ATOM 652 N N . GLN A 1 84 ? -6.122 -3.955 2.082 1.00 91.44 84 GLN A N 1
ATOM 653 C CA . GLN A 1 84 ? -7.387 -4.681 2.220 1.00 91.44 84 GLN A CA 1
ATOM 654 C C . GLN A 1 84 ? -7.363 -5.646 3.415 1.00 91.44 84 GLN A C 1
ATOM 656 O O . GLN A 1 84 ? -8.343 -5.775 4.154 1.00 91.44 84 GLN A O 1
ATOM 661 N N . TYR A 1 85 ? -6.224 -6.299 3.648 1.00 92.75 85 TYR A N 1
ATOM 662 C CA . TYR A 1 85 ? -6.031 -7.164 4.803 1.00 92.75 85 TYR A CA 1
ATOM 663 C C . TYR A 1 85 ? -6.151 -6.413 6.139 1.00 92.75 85 TYR A C 1
ATOM 665 O O . TYR A 1 85 ? -6.845 -6.884 7.051 1.00 92.75 85 TYR A O 1
ATOM 673 N N . LEU A 1 86 ? -5.486 -5.259 6.260 1.00 92.94 86 LEU A N 1
ATOM 674 C CA . LEU A 1 86 ? -5.477 -4.441 7.473 1.00 92.94 86 LEU A CA 1
ATOM 675 C C . LEU A 1 86 ? -6.848 -3.821 7.741 1.00 92.94 86 LEU A C 1
ATOM 677 O O . LEU A 1 86 ? -7.306 -3.885 8.879 1.00 92.94 86 LEU A O 1
ATOM 681 N N . ASP A 1 87 ? -7.548 -3.334 6.719 1.00 91.75 87 ASP A N 1
ATOM 682 C CA . ASP A 1 87 ? -8.906 -2.799 6.863 1.00 91.75 87 ASP A CA 1
ATOM 683 C C . ASP A 1 87 ? -9.887 -3.865 7.356 1.00 91.75 87 ASP A C 1
ATOM 685 O O . ASP A 1 87 ? -10.622 -3.657 8.327 1.00 91.75 87 ASP A O 1
ATOM 689 N N . GLY A 1 88 ? -9.845 -5.061 6.760 1.00 90.75 88 GLY A N 1
ATOM 690 C CA . GLY A 1 88 ? -10.650 -6.186 7.226 1.00 90.75 88 GLY A CA 1
ATOM 691 C C . GLY A 1 88 ? -10.319 -6.577 8.670 1.00 90.75 88 GLY A C 1
ATOM 692 O O . GLY A 1 88 ? -11.203 -6.968 9.436 1.00 90.75 88 GLY A O 1
ATOM 693 N N . TYR A 1 89 ? -9.050 -6.467 9.074 1.00 92.38 89 TYR A N 1
ATOM 694 C CA . TYR A 1 89 ? -8.647 -6.709 10.457 1.00 92.38 89 TYR A CA 1
ATOM 695 C C . TYR A 1 89 ? -9.134 -5.609 11.406 1.00 92.38 89 TYR A C 1
ATOM 697 O O . TYR A 1 89 ? -9.652 -5.932 12.473 1.00 92.38 89 TYR A O 1
ATOM 705 N N . ALA A 1 90 ? -9.028 -4.339 11.015 1.00 91.50 90 ALA A N 1
ATOM 706 C CA . ALA A 1 90 ? -9.475 -3.192 11.797 1.00 91.50 90 ALA A CA 1
ATOM 707 C C . ALA A 1 90 ? -10.982 -3.250 12.081 1.00 91.50 90 ALA A C 1
ATOM 709 O O . ALA A 1 90 ? -11.399 -3.013 13.213 1.00 91.50 90 ALA A O 1
ATOM 710 N N . LEU A 1 91 ? -11.795 -3.650 11.097 1.00 91.50 91 LEU A N 1
ATOM 711 C CA . LEU A 1 91 ? -13.238 -3.840 11.278 1.00 91.50 91 LEU A CA 1
ATOM 712 C C . LEU A 1 91 ? -13.562 -4.967 12.268 1.00 91.50 91 LEU A C 1
ATOM 714 O O . LEU A 1 91 ? -14.412 -4.794 13.141 1.00 91.50 91 LEU A O 1
ATOM 718 N N . ARG A 1 92 ? -12.864 -6.108 12.183 1.00 91.00 92 ARG A N 1
ATOM 719 C CA . ARG A 1 92 ? -13.027 -7.212 13.148 1.00 91.00 92 ARG A CA 1
ATOM 720 C C . ARG A 1 92 ? -12.574 -6.817 14.553 1.00 91.00 92 ARG A C 1
ATOM 722 O O . ARG A 1 92 ? -13.232 -7.177 15.526 1.00 91.00 92 ARG A O 1
ATOM 729 N N . ALA A 1 93 ? -11.474 -6.072 14.658 1.00 90.19 93 ALA A N 1
ATOM 730 C CA . ALA A 1 93 ? -10.983 -5.548 15.927 1.00 90.19 93 ALA A CA 1
ATOM 731 C C . ALA A 1 93 ? -12.000 -4.584 16.549 1.00 90.19 93 ALA A C 1
ATOM 733 O O . ALA A 1 93 ? -12.341 -4.744 17.716 1.00 90.19 93 ALA A O 1
ATOM 734 N N . LEU A 1 94 ? -12.566 -3.666 15.757 1.00 90.50 94 LEU A N 1
ATOM 735 C CA . LEU A 1 94 ? -13.621 -2.757 16.205 1.00 90.50 94 LEU A CA 1
ATOM 736 C C . LEU A 1 94 ? -14.877 -3.513 16.670 1.00 90.50 94 LEU A C 1
ATOM 738 O O . LEU A 1 94 ? -15.435 -3.177 17.710 1.00 90.50 94 LEU A O 1
ATOM 742 N N . ALA A 1 95 ? -15.306 -4.543 15.935 1.00 88.56 95 ALA A N 1
ATOM 743 C CA . ALA A 1 95 ? -16.451 -5.366 16.325 1.00 88.56 95 ALA A CA 1
ATOM 744 C C . ALA A 1 95 ? -16.212 -6.094 17.659 1.00 88.56 95 ALA A C 1
ATOM 746 O O . ALA A 1 95 ? -17.100 -6.123 18.509 1.00 88.56 95 ALA A O 1
ATOM 747 N N . SER A 1 96 ? -15.002 -6.625 17.873 1.00 86.69 96 SER A N 1
ATOM 748 C CA . SER A 1 96 ? -14.611 -7.224 19.157 1.00 86.69 96 SER A CA 1
ATOM 749 C C . SER A 1 96 ? -14.584 -6.182 20.283 1.00 86.69 96 SER A C 1
ATOM 751 O O . SER A 1 96 ? -15.142 -6.403 21.358 1.00 86.69 96 SER A O 1
ATOM 753 N N . PHE A 1 97 ? -14.025 -4.999 20.005 1.00 86.75 97 PHE A N 1
ATOM 754 C CA . PHE A 1 97 ? -13.932 -3.888 20.953 1.00 86.75 97 PHE A CA 1
ATOM 755 C C . PHE A 1 97 ? -15.291 -3.283 21.327 1.00 86.75 97 PHE A C 1
ATOM 757 O O . PHE A 1 97 ? -15.414 -2.642 22.370 1.00 86.75 97 PHE A O 1
ATOM 764 N N . ASN A 1 98 ? -16.335 -3.492 20.516 1.00 84.81 98 ASN A N 1
ATOM 765 C CA . ASN A 1 98 ? -17.659 -2.939 20.798 1.00 84.81 98 ASN A CA 1
ATOM 766 C C . ASN A 1 98 ? -18.226 -3.409 22.144 1.00 84.81 98 ASN A C 1
ATOM 768 O O . ASN A 1 98 ? -18.951 -2.658 22.790 1.00 84.81 98 ASN A O 1
ATOM 772 N N . LYS A 1 99 ? -17.854 -4.613 22.601 1.00 79.94 99 LYS A N 1
ATOM 773 C CA . LYS A 1 99 ? -18.245 -5.123 23.925 1.00 79.94 99 LYS A CA 1
ATOM 774 C C . LYS A 1 99 ? -17.832 -4.174 25.058 1.00 79.94 99 LYS A C 1
ATOM 776 O O . LYS A 1 99 ? -18.581 -3.993 26.008 1.00 79.94 99 LYS A O 1
ATOM 781 N N . THR A 1 100 ? -16.672 -3.538 24.918 1.00 81.06 100 THR A N 1
ATOM 782 C CA . THR A 1 100 ? -16.088 -2.580 25.871 1.00 81.06 100 THR A CA 1
ATOM 783 C C . THR A 1 100 ? -16.575 -1.155 25.610 1.00 81.06 100 THR A C 1
ATOM 785 O O . THR A 1 100 ? -16.800 -0.377 26.535 1.00 81.06 100 THR A O 1
ATOM 788 N N . LEU A 1 101 ? -16.751 -0.800 24.333 1.00 82.19 101 LEU A N 1
ATOM 789 C CA . LEU A 1 101 ? -17.201 0.527 23.916 1.00 82.19 101 LEU A CA 1
ATOM 790 C C . LEU A 1 101 ? -18.680 0.780 24.267 1.00 82.19 101 LEU A C 1
ATOM 792 O O . LEU A 1 101 ? -19.053 1.922 24.529 1.00 82.19 101 LEU A O 1
ATOM 796 N N . GLY A 1 102 ? -19.520 -0.262 24.240 1.00 80.94 102 GLY A N 1
ATOM 797 C CA . GLY A 1 102 ? -20.963 -0.164 24.472 1.00 80.94 102 GLY A CA 1
ATOM 798 C C . GLY A 1 102 ? -21.680 0.738 23.461 1.00 80.94 102 GLY A C 1
ATOM 799 O O . GLY A 1 102 ? -22.663 1.393 23.807 1.00 80.94 102 GLY A O 1
ATOM 800 N N . ALA A 1 103 ? -21.163 0.847 22.233 1.00 83.75 103 ALA A N 1
ATOM 801 C CA . ALA A 1 103 ? -21.735 1.730 21.225 1.00 83.75 103 ALA A CA 1
ATOM 802 C C . ALA A 1 103 ? -22.947 1.091 20.536 1.00 83.75 103 ALA A C 1
ATOM 804 O O . ALA A 1 103 ? -23.016 -0.125 20.357 1.00 83.75 103 ALA A O 1
ATOM 805 N N . SER A 1 104 ? -23.887 1.936 20.102 1.00 86.75 104 SER A N 1
ATOM 806 C CA . SER A 1 104 ? -24.991 1.518 19.239 1.00 86.75 104 SER A CA 1
ATOM 807 C C . SER A 1 104 ? -24.482 1.034 17.878 1.00 86.75 104 SER A C 1
ATOM 809 O O . SER A 1 104 ? -23.437 1.488 17.402 1.00 86.75 104 SER A O 1
ATOM 811 N N . ASP A 1 105 ? -25.259 0.179 17.211 1.00 87.44 105 ASP A N 1
ATOM 812 C CA . ASP A 1 105 ? -24.923 -0.353 15.882 1.00 87.44 105 ASP A CA 1
ATOM 813 C C . ASP A 1 105 ? -24.662 0.758 14.856 1.00 87.44 105 ASP A C 1
ATOM 815 O O . ASP A 1 105 ? -23.739 0.673 14.043 1.0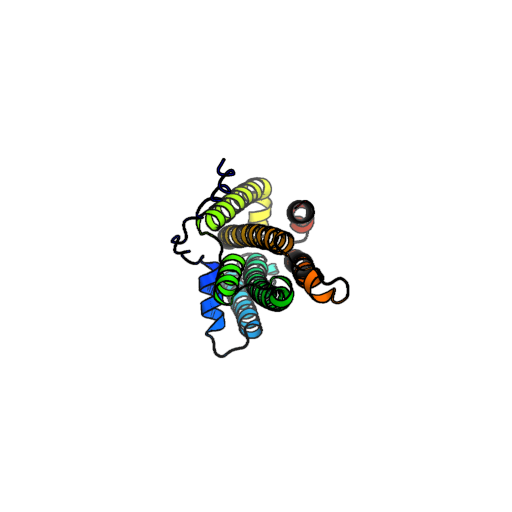0 87.44 105 ASP A O 1
ATOM 819 N N . GLU A 1 106 ? -25.421 1.855 14.931 1.00 87.19 106 GLU A N 1
ATOM 820 C CA . GLU A 1 106 ? -25.230 3.012 14.058 1.00 87.19 106 GLU A CA 1
ATOM 821 C C . GLU A 1 106 ? -23.867 3.680 14.289 1.00 87.19 106 GLU A C 1
ATOM 823 O O . GLU A 1 106 ? -23.131 3.963 13.337 1.00 87.19 106 GLU A O 1
ATOM 828 N N . ARG A 1 107 ? -23.488 3.887 15.555 1.00 86.38 107 ARG A N 1
ATOM 829 C CA . ARG A 1 107 ? -22.192 4.472 15.917 1.00 86.38 107 ARG A CA 1
ATOM 830 C C . ARG A 1 107 ? -21.041 3.536 15.550 1.00 86.38 107 ARG A C 1
ATOM 832 O O . ARG A 1 107 ? -20.005 4.010 15.082 1.00 86.38 107 ARG A O 1
ATOM 839 N N . LEU A 1 108 ? -21.225 2.226 15.698 1.00 87.62 108 LEU A N 1
ATOM 840 C CA . LEU A 1 108 ? -20.241 1.224 15.299 1.00 87.62 108 LEU A CA 1
ATOM 841 C C . LEU A 1 108 ? -20.021 1.225 13.779 1.00 87.62 108 LEU A C 1
ATOM 843 O O . LEU A 1 108 ? -18.879 1.262 13.322 1.00 87.62 108 LEU A O 1
ATOM 847 N N . ALA A 1 109 ? -21.097 1.284 12.989 1.00 86.56 109 ALA A N 1
ATOM 848 C CA . ALA A 1 109 ? -21.018 1.383 11.533 1.00 86.56 109 ALA A CA 1
ATOM 849 C C . ALA A 1 109 ? -20.331 2.683 11.075 1.00 86.56 109 ALA A C 1
ATOM 851 O O . ALA A 1 109 ? -19.553 2.680 10.118 1.00 86.56 109 ALA A O 1
ATOM 852 N N . GLN A 1 110 ? -20.578 3.800 11.765 1.00 87.69 110 GLN A N 1
ATOM 853 C CA . GLN A 1 110 ? -19.895 5.069 11.496 1.00 87.69 110 GLN A CA 1
ATOM 854 C C . GLN A 1 110 ? -18.391 4.997 11.798 1.00 87.69 110 GLN A C 1
ATOM 856 O O . GLN A 1 110 ? -17.588 5.468 10.989 1.00 87.69 110 GLN A O 1
ATOM 861 N N . LEU A 1 111 ? -17.999 4.401 12.929 1.00 88.69 111 LEU A N 1
ATOM 862 C CA . LEU A 1 111 ? -16.590 4.192 13.278 1.00 88.69 111 LEU A CA 1
ATOM 863 C C . LEU A 1 111 ? -15.897 3.264 12.279 1.00 88.69 111 LEU A C 1
ATOM 865 O O . LEU A 1 111 ? -14.796 3.578 11.836 1.00 88.69 111 LEU A O 1
ATOM 869 N N . GLY A 1 112 ? -16.567 2.185 11.865 1.00 88.38 112 GLY A N 1
ATOM 870 C CA . GLY A 1 112 ? -16.066 1.271 10.842 1.00 88.38 112 GLY A CA 1
ATOM 871 C C . GLY A 1 112 ? -15.784 1.988 9.524 1.00 88.38 112 GLY A C 1
ATOM 872 O O . GLY A 1 112 ? -14.678 1.892 9.004 1.00 88.38 112 GLY A O 1
ATOM 873 N N . ARG A 1 113 ? -16.727 2.809 9.040 1.00 86.44 113 ARG A N 1
ATOM 874 C CA . ARG A 1 113 ? -16.514 3.625 7.831 1.00 86.44 113 ARG A CA 1
ATOM 875 C C . ARG A 1 113 ? -15.331 4.579 7.964 1.00 86.44 113 ARG A C 1
ATOM 877 O O . ARG A 1 113 ? -14.566 4.723 7.022 1.00 86.44 113 ARG A O 1
ATOM 884 N N . ARG A 1 114 ? -15.170 5.234 9.117 1.00 87.12 114 ARG A N 1
ATOM 885 C CA . ARG A 1 114 ? -14.032 6.137 9.349 1.00 87.12 114 ARG A CA 1
ATOM 886 C C . ARG A 1 114 ? -12.701 5.392 9.455 1.00 87.12 114 ARG A C 1
ATOM 888 O O . ARG A 1 114 ? -11.681 5.991 9.164 1.00 87.12 114 ARG A O 1
ATOM 895 N N . LEU A 1 115 ? -12.681 4.125 9.868 1.00 87.00 115 LEU A N 1
ATOM 896 C CA . LEU A 1 115 ? -11.445 3.334 9.943 1.00 87.00 115 LEU A CA 1
ATOM 897 C C . LEU A 1 115 ? -10.932 2.873 8.579 1.00 87.00 115 LEU A C 1
ATOM 899 O O . LEU A 1 115 ? -9.731 2.653 8.449 1.00 87.00 115 LEU A O 1
ATOM 903 N N . THR A 1 116 ? -11.820 2.715 7.598 1.00 86.12 116 THR A N 1
ATOM 904 C CA . THR A 1 116 ? -11.488 2.130 6.289 1.00 86.12 116 THR A CA 1
ATOM 905 C C . THR A 1 116 ? -11.595 3.114 5.131 1.00 86.12 116 THR A C 1
ATOM 907 O O . THR A 1 116 ? -11.396 2.717 3.996 1.00 86.12 116 THR A O 1
ATOM 910 N N . VAL A 1 117 ? -11.989 4.367 5.372 1.00 84.31 117 VAL A N 1
ATOM 911 C CA . VAL A 1 117 ? -12.125 5.375 4.312 1.00 84.31 117 VAL A CA 1
ATOM 912 C C . VAL A 1 117 ? -11.310 6.601 4.674 1.00 84.31 117 VAL A C 1
ATOM 914 O O . VAL A 1 117 ? -11.604 7.304 5.647 1.00 84.31 117 VAL A O 1
ATOM 917 N N . LEU A 1 118 ? -10.303 6.885 3.851 1.00 81.81 118 LEU A N 1
ATOM 918 C CA . LEU A 1 118 ? -9.490 8.084 3.983 1.00 81.81 118 LEU A CA 1
ATOM 919 C C . LEU A 1 118 ? -10.173 9.274 3.280 1.00 81.81 118 LEU A C 1
ATOM 921 O O . LEU A 1 118 ? -10.701 9.130 2.175 1.00 81.81 118 LEU A O 1
ATOM 925 N N . PRO A 1 119 ? -10.154 10.493 3.855 1.00 82.06 119 PRO A N 1
ATOM 926 C CA . PRO A 1 119 ? -10.551 11.683 3.117 1.00 82.06 119 PRO A CA 1
ATOM 927 C C . PRO A 1 119 ? -9.621 11.906 1.915 1.00 82.06 119 PRO A C 1
ATOM 929 O O . PRO A 1 119 ? -8.408 12.022 2.091 1.00 82.06 119 PRO A O 1
ATOM 932 N N . LEU A 1 120 ? -10.196 12.100 0.722 1.00 82.62 120 LEU A N 1
ATOM 933 C CA . LEU A 1 120 ? -9.463 12.308 -0.539 1.00 82.62 120 LEU A CA 1
ATOM 934 C C . LEU A 1 120 ? -8.341 13.358 -0.445 1.00 82.62 120 LEU A C 1
ATOM 936 O O . LEU A 1 120 ? -7.281 13.206 -1.038 1.00 82.62 120 LEU A O 1
ATOM 940 N N . ARG A 1 121 ? -8.545 14.435 0.324 1.00 82.88 121 ARG A N 1
ATOM 941 C CA . ARG A 1 121 ? -7.521 15.480 0.503 1.00 82.88 121 ARG A CA 1
ATOM 942 C C . ARG A 1 121 ? -6.246 14.936 1.148 1.00 82.88 121 ARG A C 1
ATOM 944 O O . ARG A 1 121 ? -5.159 15.326 0.742 1.00 82.88 121 ARG A O 1
ATOM 951 N N . LEU A 1 122 ? -6.379 14.058 2.141 1.00 86.81 122 LEU A N 1
ATOM 952 C CA . LEU A 1 122 ? -5.232 13.451 2.815 1.00 86.81 122 LEU A CA 1
ATOM 953 C C . LEU A 1 122 ? -4.526 12.452 1.896 1.00 86.81 122 LEU A C 1
ATOM 955 O O . LEU A 1 122 ? -3.299 12.442 1.854 1.00 86.81 122 LEU A O 1
ATOM 959 N N . GLU A 1 123 ? -5.295 11.687 1.118 1.00 85.88 123 GLU A N 1
ATOM 960 C CA . GLU A 1 123 ? -4.769 10.774 0.098 1.00 85.88 123 GLU A CA 1
ATOM 961 C C . GLU A 1 123 ? -3.914 11.527 -0.931 1.00 85.88 123 GLU A C 1
ATOM 963 O O . GLU A 1 123 ? -2.759 11.176 -1.153 1.00 85.88 123 GLU A O 1
ATOM 968 N N . VAL A 1 124 ? -4.447 12.619 -1.494 1.00 89.19 124 VAL A N 1
ATOM 969 C CA . VAL A 1 124 ? -3.752 13.433 -2.503 1.00 89.19 124 VAL A CA 1
ATOM 970 C C . VAL A 1 124 ? -2.513 14.110 -1.924 1.00 89.19 124 VAL A C 1
ATOM 972 O O . VAL A 1 124 ? -1.472 14.105 -2.572 1.00 89.19 124 VAL A O 1
ATOM 975 N N . ILE A 1 125 ? -2.584 14.668 -0.710 1.00 89.06 125 ILE A N 1
ATOM 976 C CA . ILE A 1 125 ? -1.410 15.276 -0.060 1.00 89.06 125 ILE A CA 1
ATOM 977 C C . ILE A 1 125 ? -0.310 14.229 0.140 1.00 89.06 125 ILE A C 1
ATOM 979 O O . ILE A 1 125 ? 0.848 14.501 -0.175 1.00 89.06 125 ILE A O 1
ATOM 983 N N . GLY A 1 126 ? -0.672 13.034 0.620 1.00 86.50 126 GLY A N 1
ATOM 984 C CA . GLY A 1 126 ? 0.256 11.914 0.761 1.00 86.50 126 GLY A CA 1
ATOM 985 C C . GLY A 1 126 ? 0.888 11.532 -0.571 1.00 86.50 126 GLY A C 1
ATOM 986 O O . GLY A 1 126 ? 2.109 11.528 -0.694 1.00 86.50 126 GLY A O 1
ATOM 987 N N . ALA A 1 127 ? 0.065 11.285 -1.587 1.00 89.44 127 ALA A N 1
ATOM 988 C CA . ALA A 1 127 ? 0.524 10.923 -2.921 1.00 89.44 127 ALA A CA 1
ATOM 989 C C . ALA A 1 127 ? 1.479 11.974 -3.512 1.00 89.44 127 ALA A C 1
ATOM 991 O O . AL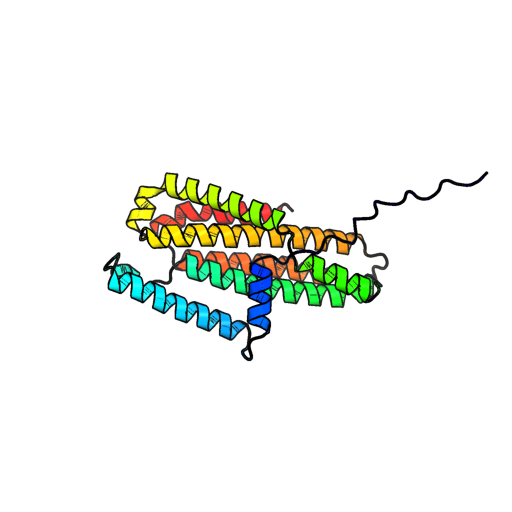A A 1 127 ? 2.579 11.633 -3.939 1.00 89.44 127 ALA A O 1
ATOM 992 N N . VAL A 1 128 ? 1.103 13.258 -3.485 1.00 93.50 128 VAL A N 1
ATOM 993 C CA . VAL A 1 128 ? 1.927 14.354 -4.021 1.00 93.50 128 VAL A CA 1
ATOM 994 C C . VAL A 1 128 ? 3.252 14.464 -3.274 1.00 93.50 128 VAL A C 1
ATOM 996 O O . VAL A 1 128 ? 4.297 14.557 -3.912 1.00 93.50 128 VAL A O 1
ATOM 999 N N . PHE A 1 129 ? 3.234 14.420 -1.940 1.00 91.31 129 PHE A N 1
ATOM 1000 C CA . PHE A 1 129 ? 4.455 14.486 -1.137 1.00 91.31 129 PHE A CA 1
ATOM 1001 C C . PHE A 1 129 ? 5.441 13.370 -1.509 1.00 91.31 129 PHE A C 1
ATOM 1003 O O . PHE A 1 129 ? 6.619 13.635 -1.747 1.00 91.31 129 PHE A O 1
ATOM 1010 N N . TRP A 1 130 ? 4.955 12.132 -1.618 1.00 88.62 130 TRP A N 1
ATOM 1011 C CA . TRP A 1 130 ? 5.797 10.982 -1.944 1.00 88.62 130 TRP A CA 1
ATOM 1012 C C . TRP A 1 130 ? 6.274 10.972 -3.399 1.00 88.62 130 TRP A C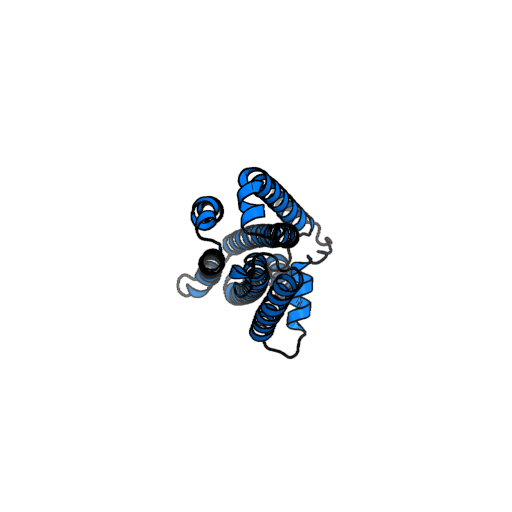 1
ATOM 1014 O O . TRP A 1 130 ? 7.407 10.572 -3.652 1.00 88.62 130 TRP A O 1
ATOM 1024 N N . VAL A 1 131 ? 5.475 11.472 -4.346 1.00 92.38 131 VAL A N 1
ATOM 1025 C CA . VAL A 1 131 ? 5.915 11.676 -5.737 1.00 92.38 131 VAL A CA 1
ATOM 1026 C C . VAL A 1 131 ? 7.018 12.727 -5.816 1.00 92.38 131 VAL A C 1
ATOM 1028 O O . VAL A 1 131 ? 8.020 12.508 -6.492 1.00 92.38 131 VAL A O 1
ATOM 1031 N N . LEU A 1 132 ? 6.877 13.854 -5.113 1.00 91.94 132 LEU A N 1
ATOM 1032 C CA . LEU A 1 132 ? 7.918 14.885 -5.073 1.00 91.94 132 LEU A CA 1
ATOM 1033 C C . LEU A 1 132 ? 9.216 14.338 -4.473 1.00 91.94 132 LEU A C 1
ATOM 1035 O O . LEU A 1 132 ? 10.291 14.577 -5.021 1.00 91.94 132 LEU A O 1
ATOM 1039 N N . LEU A 1 133 ? 9.116 13.552 -3.398 1.00 87.00 133 LEU A N 1
ATOM 1040 C CA . LEU A 1 133 ? 10.266 12.855 -2.830 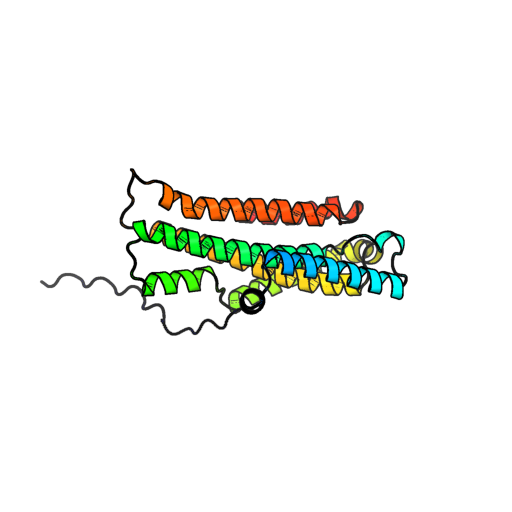1.00 87.00 133 LEU A CA 1
ATOM 1041 C C . LEU A 1 133 ? 10.906 11.909 -3.858 1.00 87.00 133 LEU A C 1
ATOM 1043 O O . LEU A 1 133 ? 12.118 11.950 -4.048 1.00 87.00 133 LEU A O 1
ATOM 1047 N N . ALA A 1 134 ? 10.106 11.110 -4.566 1.00 87.12 134 ALA A N 1
ATOM 1048 C CA . ALA A 1 134 ? 10.591 10.203 -5.604 1.00 87.12 134 ALA A CA 1
ATOM 1049 C C . ALA A 1 134 ? 11.327 10.936 -6.731 1.00 87.12 134 ALA A C 1
ATOM 1051 O O . ALA A 1 134 ? 12.394 10.498 -7.152 1.00 87.12 134 ALA A O 1
ATOM 1052 N N . LEU A 1 135 ? 10.801 12.077 -7.183 1.00 90.62 135 LEU A N 1
ATOM 1053 C CA . LEU A 1 135 ? 11.445 12.906 -8.203 1.00 90.62 135 LEU A CA 1
ATOM 1054 C C . LEU A 1 135 ? 12.815 13.408 -7.742 1.00 90.62 135 LEU A C 1
ATOM 1056 O O . LEU A 1 135 ? 13.764 13.364 -8.519 1.00 90.62 135 LEU A O 1
ATOM 1060 N N . VAL A 1 136 ? 12.944 13.823 -6.479 1.00 88.56 136 VAL A N 1
ATOM 1061 C CA . VAL A 1 136 ? 14.241 14.209 -5.903 1.00 88.56 136 VAL A CA 1
ATOM 1062 C C . VAL A 1 136 ? 15.203 13.017 -5.876 1.00 88.56 136 VAL A C 1
ATOM 1064 O O . VAL A 1 136 ? 16.361 13.163 -6.255 1.00 88.56 136 VAL A O 1
ATOM 1067 N N . LEU A 1 137 ? 14.739 11.825 -5.489 1.00 84.88 137 LEU A N 1
ATOM 1068 C CA . LEU A 1 137 ? 15.576 10.618 -5.451 1.00 84.88 137 LEU A CA 1
ATOM 1069 C C . LEU A 1 137 ? 16.057 10.189 -6.837 1.00 84.88 137 LEU A C 1
ATOM 1071 O O . LEU A 1 137 ? 17.232 9.858 -7.001 1.00 84.88 137 LEU A O 1
ATOM 1075 N N . VAL A 1 138 ? 15.159 10.217 -7.824 1.00 85.94 138 VAL A N 1
ATOM 1076 C CA . VAL A 1 138 ? 15.486 9.934 -9.224 1.00 85.94 138 VAL A CA 1
ATOM 1077 C C . VAL A 1 138 ? 16.454 10.980 -9.753 1.00 85.94 138 VAL A C 1
ATOM 1079 O O . VAL A 1 138 ? 17.422 10.616 -10.402 1.00 85.94 138 VAL A O 1
ATOM 1082 N N . TRP A 1 139 ? 16.249 12.261 -9.444 1.00 88.25 139 TRP A N 1
ATOM 1083 C CA . TRP A 1 139 ? 17.151 13.333 -9.863 1.00 88.25 139 TRP A CA 1
ATOM 1084 C C . TRP A 1 139 ? 18.570 13.145 -9.316 1.00 88.25 139 TRP A C 1
ATOM 1086 O O . TRP A 1 139 ? 19.541 13.244 -10.063 1.00 88.25 139 TRP A O 1
ATOM 1096 N N . VAL A 1 140 ? 18.697 12.824 -8.025 1.00 86.31 140 VAL A N 1
ATOM 1097 C CA . VAL A 1 140 ? 19.996 12.619 -7.362 1.00 86.31 140 VAL A CA 1
ATOM 1098 C C . VAL A 1 140 ? 20.722 11.377 -7.889 1.00 86.31 140 VAL A C 1
ATOM 1100 O O . VAL A 1 140 ? 21.946 11.383 -7.977 1.00 86.31 140 VAL A O 1
ATOM 1103 N N . GLN A 1 141 ? 19.991 10.322 -8.258 1.00 83.31 141 GLN A N 1
ATOM 1104 C CA . GLN A 1 141 ? 20.556 9.038 -8.696 1.00 83.31 141 GLN A CA 1
ATOM 1105 C C . GLN A 1 141 ? 20.271 8.737 -10.175 1.00 83.31 141 GLN A C 1
ATOM 1107 O O . GLN A 1 141 ? 20.220 7.571 -10.567 1.00 83.31 141 GLN A O 1
ATOM 1112 N N . LEU A 1 142 ? 20.074 9.767 -11.006 1.00 85.88 142 LEU A N 1
ATOM 1113 C CA . LEU A 1 142 ? 19.551 9.596 -12.366 1.00 85.88 142 LEU A CA 1
ATOM 1114 C C . LEU A 1 142 ? 20.413 8.650 -13.210 1.00 85.88 142 LEU A C 1
ATOM 1116 O O . LEU A 1 142 ? 19.870 7.811 -13.923 1.00 85.88 142 LEU A O 1
ATOM 1120 N N . GLY A 1 143 ? 21.741 8.752 -13.087 1.00 85.00 143 GLY A N 1
ATOM 1121 C CA . GLY A 1 143 ? 22.684 7.865 -13.774 1.00 85.00 143 GLY A CA 1
ATOM 1122 C C . GLY A 1 143 ? 22.454 6.394 -13.426 1.00 85.00 143 GLY A C 1
ATOM 1123 O O . GLY A 1 143 ? 22.220 5.589 -14.321 1.00 85.00 143 GLY A O 1
ATOM 1124 N N . SER A 1 144 ? 22.413 6.064 -12.132 1.00 84.06 144 SER A N 1
ATOM 1125 C CA . SER A 1 144 ? 22.140 4.702 -11.662 1.00 84.06 144 SER A CA 1
ATOM 1126 C C . SER A 1 144 ? 20.740 4.230 -12.067 1.00 84.06 144 SER A C 1
ATOM 1128 O O . SER A 1 144 ? 20.572 3.105 -12.524 1.00 84.06 144 SER A O 1
ATOM 1130 N N . PHE A 1 145 ? 19.713 5.081 -11.968 1.00 83.31 145 PHE A N 1
ATOM 1131 C CA . PHE A 1 145 ? 18.365 4.698 -12.397 1.00 83.31 145 PHE A CA 1
ATOM 1132 C C . PHE A 1 145 ? 18.310 4.345 -13.887 1.00 83.31 145 PHE A C 1
ATOM 1134 O O . PHE A 1 145 ? 17.712 3.334 -14.232 1.00 83.31 145 PHE A O 1
ATOM 1141 N N . LEU A 1 146 ? 18.955 5.127 -14.756 1.00 86.69 146 LEU A N 1
ATOM 1142 C CA . LEU A 1 146 ? 18.998 4.858 -16.198 1.00 86.69 146 LEU A CA 1
ATOM 1143 C C . LEU A 1 146 ? 19.918 3.687 -16.577 1.00 86.69 146 LEU A C 1
ATOM 1145 O O . LEU A 1 146 ? 19.802 3.161 -17.682 1.00 86.69 146 LEU A O 1
ATOM 1149 N N . GLU A 1 147 ? 20.822 3.279 -15.688 1.00 85.62 147 GLU A N 1
ATOM 1150 C CA . GLU A 1 147 ? 21.651 2.083 -15.858 1.00 85.62 147 GLU A CA 1
ATOM 1151 C C . GLU A 1 147 ? 20.890 0.797 -15.523 1.00 85.62 147 GLU A C 1
ATOM 1153 O O . GLU A 1 147 ? 21.122 -0.227 -16.161 1.00 85.62 147 GLU A O 1
ATOM 1158 N N . TYR A 1 148 ? 19.961 0.845 -14.560 1.00 82.88 148 TYR A N 1
ATOM 1159 C CA . TYR A 1 148 ? 19.284 -0.333 -14.002 1.00 82.88 148 TYR A CA 1
ATOM 1160 C C . TYR A 1 148 ? 17.785 -0.433 -14.307 1.00 82.88 148 TYR A C 1
ATOM 1162 O O . TYR A 1 148 ? 17.208 -1.497 -14.092 1.00 82.88 148 TYR A O 1
ATOM 1170 N N . PHE A 1 149 ? 17.159 0.630 -14.809 1.00 85.69 149 PHE A N 1
ATOM 1171 C CA . PHE A 1 149 ? 15.730 0.661 -15.105 1.00 85.69 149 PHE A CA 1
ATOM 1172 C C . PHE A 1 149 ? 15.437 1.355 -16.424 1.00 85.69 149 PHE A C 1
ATOM 1174 O O . PHE A 1 149 ? 16.016 2.389 -16.762 1.00 85.69 149 PHE A O 1
ATOM 1181 N N . ALA A 1 150 ? 14.457 0.821 -17.147 1.00 88.56 150 ALA A N 1
ATOM 1182 C CA . ALA A 1 150 ? 13.986 1.473 -18.355 1.00 88.56 150 ALA A CA 1
ATOM 1183 C C . ALA A 1 150 ? 13.243 2.776 -18.007 1.00 88.56 150 ALA A C 1
ATOM 1185 O O . ALA A 1 150 ? 12.569 2.840 -16.975 1.00 88.56 150 ALA A O 1
ATOM 1186 N N . PRO A 1 151 ? 13.242 3.801 -18.882 1.00 90.12 151 PRO A N 1
ATOM 1187 C CA . PRO A 1 151 ? 12.518 5.048 -18.617 1.00 90.12 151 PRO A CA 1
ATOM 1188 C C . PRO A 1 151 ? 11.034 4.847 -18.273 1.00 90.12 151 PRO A C 1
ATOM 1190 O O . PRO A 1 151 ? 10.487 5.548 -17.426 1.00 90.12 151 PRO A O 1
ATOM 1193 N N . TRP A 1 152 ? 10.381 3.851 -18.880 1.00 89.75 152 TRP A N 1
ATOM 1194 C CA . TRP A 1 152 ? 8.988 3.518 -18.580 1.00 89.75 152 TRP A CA 1
ATOM 1195 C C . TRP A 1 152 ? 8.808 2.902 -17.181 1.00 89.75 152 TRP A C 1
ATOM 1197 O O . TRP A 1 152 ? 7.785 3.134 -16.544 1.00 89.75 152 TRP A O 1
ATOM 1207 N N . GLU A 1 153 ? 9.803 2.185 -16.654 1.00 89.88 153 GLU A N 1
ATOM 1208 C CA . GLU A 1 153 ? 9.779 1.645 -15.287 1.00 89.88 153 GLU A CA 1
ATOM 1209 C C . GLU A 1 153 ? 9.946 2.742 -14.246 1.00 89.88 153 GLU A C 1
ATOM 1211 O O . GLU A 1 153 ? 9.332 2.678 -13.182 1.00 89.88 153 GLU A O 1
ATOM 1216 N N . ILE A 1 154 ? 10.725 3.778 -14.566 1.00 89.50 154 ILE A N 1
ATOM 1217 C CA . ILE A 1 154 ? 10.846 4.974 -13.730 1.00 89.50 154 ILE A CA 1
ATOM 1218 C C . ILE A 1 154 ? 9.483 5.675 -13.640 1.00 89.50 154 ILE A C 1
ATOM 1220 O O . ILE A 1 154 ? 9.034 6.001 -12.542 1.00 89.50 154 ILE A O 1
ATOM 1224 N N . LEU A 1 155 ? 8.777 5.840 -14.767 1.00 91.44 155 LEU A N 1
ATOM 1225 C CA . LEU A 1 155 ? 7.431 6.433 -14.787 1.00 91.44 155 LEU A CA 1
ATOM 1226 C C . LEU A 1 155 ? 6.414 5.616 -13.977 1.00 91.44 155 LEU A C 1
ATOM 1228 O O . LEU A 1 155 ? 5.622 6.185 -13.223 1.00 91.44 155 LEU A O 1
ATOM 1232 N N . ILE A 1 156 ? 6.450 4.287 -14.096 1.00 91.25 156 ILE A N 1
ATOM 1233 C CA . ILE A 1 156 ? 5.605 3.406 -13.280 1.00 91.25 156 ILE A CA 1
ATOM 1234 C C . ILE A 1 156 ? 5.965 3.554 -11.802 1.00 91.25 156 ILE A C 1
ATOM 1236 O O . ILE A 1 156 ? 5.071 3.728 -10.981 1.00 91.25 156 ILE A O 1
ATOM 1240 N N . SER A 1 157 ? 7.257 3.583 -11.467 1.00 89.31 157 SER A N 1
ATOM 1241 C CA . SER A 1 157 ? 7.720 3.735 -10.086 1.00 89.31 157 SER A CA 1
ATOM 1242 C C . SER A 1 157 ? 7.205 5.028 -9.453 1.00 89.31 157 SER A C 1
ATOM 1244 O O . SER A 1 157 ? 6.784 5.004 -8.302 1.00 89.31 157 SER A O 1
ATOM 1246 N N . LEU A 1 158 ? 7.142 6.144 -10.192 1.00 90.50 158 LEU A N 1
ATOM 1247 C CA . LEU A 1 158 ? 6.525 7.386 -9.695 1.00 90.50 158 LEU A CA 1
ATOM 1248 C C . LEU A 1 158 ? 5.054 7.185 -9.301 1.00 90.50 158 LEU A C 1
ATOM 1250 O O . LEU A 1 158 ? 4.606 7.714 -8.284 1.00 90.50 158 LEU A O 1
ATOM 1254 N N . THR A 1 159 ? 4.313 6.384 -10.068 1.00 91.06 159 THR A N 1
ATOM 1255 C CA . THR A 1 159 ? 2.931 6.018 -9.726 1.00 91.06 159 THR A CA 1
ATOM 1256 C C . THR A 1 159 ? 2.896 5.145 -8.469 1.00 91.06 159 THR A C 1
ATOM 1258 O O . THR A 1 159 ? 2.082 5.388 -7.579 1.00 91.06 159 THR A O 1
ATOM 1261 N N . SER A 1 160 ? 3.830 4.203 -8.329 1.00 91.31 160 SER A N 1
ATOM 1262 C CA . SER A 1 160 ? 3.966 3.372 -7.128 1.00 91.31 160 SER A CA 1
ATOM 1263 C C . SER A 1 160 ? 4.286 4.187 -5.870 1.00 91.31 160 SER A C 1
ATOM 1265 O O . SER A 1 160 ? 3.782 3.898 -4.782 1.00 91.31 160 SER A O 1
ATOM 1267 N N . PHE A 1 161 ? 5.068 5.264 -6.001 1.00 89.88 161 PHE A N 1
ATOM 1268 C CA . PHE A 1 161 ? 5.302 6.223 -4.918 1.00 89.88 161 PHE A CA 1
ATOM 1269 C C . PHE A 1 161 ? 4.027 6.979 -4.529 1.00 89.88 161 PHE A C 1
ATOM 1271 O O . PHE A 1 161 ? 3.785 7.184 -3.340 1.00 89.88 161 PHE A O 1
ATOM 1278 N N . ALA A 1 162 ? 3.181 7.347 -5.495 1.00 90.69 162 ALA A N 1
ATOM 1279 C CA . ALA A 1 162 ? 1.884 7.958 -5.210 1.00 90.69 162 ALA A CA 1
ATOM 1280 C C . ALA A 1 162 ? 0.978 7.006 -4.405 1.00 90.69 162 ALA A C 1
ATOM 1282 O O . ALA A 1 162 ? 0.431 7.399 -3.372 1.00 90.69 162 ALA A O 1
ATOM 1283 N N . ILE A 1 163 ? 0.869 5.746 -4.847 1.00 90.31 163 ILE A N 1
ATOM 1284 C CA . ILE A 1 163 ? 0.071 4.699 -4.187 1.00 90.31 163 ILE A CA 1
ATOM 1285 C C . ILE A 1 163 ? 0.611 4.417 -2.781 1.00 90.31 163 ILE A C 1
ATOM 1287 O O . ILE A 1 163 ? -0.144 4.431 -1.808 1.00 90.31 163 ILE A O 1
ATOM 1291 N N . GLY A 1 164 ? 1.926 4.220 -2.652 1.00 89.62 164 GLY A N 1
ATOM 1292 C CA . GLY A 1 164 ? 2.578 4.011 -1.362 1.00 89.62 164 GLY A CA 1
ATOM 1293 C C . GLY A 1 164 ? 2.373 5.191 -0.415 1.00 89.62 164 GLY A C 1
ATOM 1294 O O . GLY A 1 164 ? 2.077 5.000 0.762 1.00 89.62 164 GLY A O 1
ATOM 1295 N N . GLY A 1 165 ? 2.451 6.419 -0.926 1.00 88.31 165 GLY A N 1
ATOM 1296 C CA . GLY A 1 165 ? 2.237 7.618 -0.129 1.00 88.31 165 GLY A CA 1
ATOM 1297 C C . GLY A 1 165 ? 0.819 7.766 0.407 1.00 88.31 165 GLY A C 1
ATOM 1298 O O . GLY A 1 165 ? 0.635 8.073 1.588 1.00 88.31 165 GLY A O 1
ATOM 1299 N N . ALA A 1 166 ? -0.180 7.491 -0.431 1.00 89.75 166 ALA A N 1
ATOM 1300 C CA . ALA A 1 166 ? -1.575 7.403 -0.013 1.00 89.75 166 ALA A CA 1
ATOM 1301 C C . ALA A 1 166 ? -1.766 6.345 1.090 1.00 89.75 166 ALA A C 1
ATOM 1303 O O . ALA A 1 166 ? -2.374 6.626 2.125 1.00 89.75 166 ALA A O 1
ATOM 1304 N N . PHE A 1 167 ? -1.169 5.164 0.912 1.00 89.88 167 PHE A N 1
ATOM 1305 C CA . PHE A 1 167 ? -1.203 4.073 1.887 1.00 89.88 167 PHE A CA 1
ATOM 1306 C C . PHE A 1 167 ? -0.575 4.450 3.239 1.00 89.88 167 PHE A C 1
ATOM 1308 O O . PHE A 1 167 ? -1.165 4.196 4.291 1.00 89.88 167 PHE A O 1
ATOM 1315 N N . PHE A 1 168 ? 0.586 5.111 3.244 1.00 89.00 168 PHE A N 1
ATOM 1316 C CA . PHE A 1 168 ? 1.221 5.574 4.484 1.00 89.00 168 PHE A CA 1
ATOM 1317 C C . PHE A 1 168 ? 0.332 6.550 5.257 1.00 89.00 168 PHE A C 1
ATOM 1319 O O . PHE A 1 168 ? 0.179 6.425 6.475 1.00 89.00 168 PHE A O 1
ATOM 1326 N N . VAL A 1 169 ? -0.283 7.509 4.559 1.00 89.81 169 VAL A N 1
ATOM 1327 C CA . VAL A 1 169 ? -1.210 8.453 5.194 1.00 89.81 169 VAL A CA 1
ATOM 1328 C C . VAL A 1 169 ? -2.447 7.733 5.731 1.00 89.81 169 VAL A C 1
ATOM 1330 O O . VAL A 1 169 ? -2.887 8.058 6.837 1.00 89.81 169 VAL A O 1
ATOM 1333 N N . HIS A 1 170 ? -2.964 6.730 5.012 1.00 89.31 170 HIS A N 1
ATOM 1334 C CA . HIS A 1 170 ? -4.066 5.887 5.483 1.00 89.31 170 HIS A CA 1
ATOM 1335 C C . HIS A 1 170 ? -3.743 5.193 6.800 1.00 89.31 170 HIS A C 1
ATOM 1337 O O . HIS A 1 170 ? -4.505 5.307 7.754 1.00 89.31 170 HIS A O 1
ATOM 1343 N N . ILE A 1 171 ? -2.579 4.558 6.906 1.00 90.38 171 ILE A N 1
ATOM 1344 C CA . ILE A 1 171 ? -2.163 3.876 8.137 1.00 90.38 171 ILE A CA 1
ATOM 1345 C C . ILE A 1 171 ? -2.012 4.850 9.300 1.00 90.38 171 ILE A C 1
ATOM 1347 O O . ILE A 1 171 ? -2.511 4.579 10.389 1.00 90.38 171 ILE A O 1
ATOM 1351 N N . ILE A 1 172 ? -1.372 6.004 9.087 1.00 89.62 172 ILE A N 1
ATOM 1352 C CA . ILE A 1 172 ? -1.234 7.020 10.141 1.00 89.62 172 ILE A CA 1
ATOM 1353 C C . ILE A 1 172 ? -2.619 7.493 10.597 1.00 89.62 172 ILE A C 1
ATOM 1355 O O . ILE A 1 172 ? -2.868 7.645 11.795 1.00 89.62 172 ILE A O 1
ATOM 1359 N N . TYR A 1 173 ? -3.533 7.723 9.654 1.00 89.38 173 TYR A N 1
ATOM 1360 C CA . TYR A 1 173 ? -4.905 8.109 9.954 1.00 89.38 173 TYR A CA 1
ATOM 1361 C C . TYR A 1 173 ? -5.651 7.018 10.738 1.00 89.38 173 TYR A C 1
ATOM 1363 O O . TYR A 1 173 ? -6.239 7.319 11.781 1.00 89.38 173 TYR A O 1
ATOM 1371 N N . GLN A 1 174 ? -5.565 5.762 10.295 1.00 90.88 174 GLN A N 1
ATOM 1372 C CA . GLN A 1 174 ? -6.196 4.607 10.928 1.00 90.88 174 GLN A CA 1
ATOM 1373 C C . GLN A 1 174 ? -5.667 4.398 12.353 1.00 90.88 174 GLN A C 1
ATOM 1375 O O . GLN A 1 174 ? -6.463 4.304 13.285 1.00 90.88 174 GLN A O 1
ATOM 1380 N N . LEU A 1 175 ? -4.347 4.425 12.564 1.00 89.44 175 LEU A N 1
ATOM 1381 C CA . LEU A 1 175 ? -3.731 4.268 13.888 1.00 89.44 175 LEU A CA 1
ATOM 1382 C C . LEU A 1 175 ? -4.094 5.416 14.843 1.00 89.44 175 LEU A C 1
ATOM 1384 O O . LEU A 1 175 ? -4.411 5.181 16.011 1.00 89.44 175 LEU A O 1
ATOM 1388 N N . ARG A 1 176 ? -4.144 6.661 14.351 1.00 88.88 176 ARG A N 1
ATOM 1389 C CA . ARG A 1 176 ? -4.622 7.805 15.149 1.00 88.88 176 ARG A CA 1
ATOM 1390 C C . ARG A 1 176 ? -6.089 7.658 15.534 1.00 88.88 176 ARG A C 1
ATOM 1392 O O . ARG A 1 176 ? -6.461 8.012 16.651 1.00 88.88 176 ARG A O 1
ATOM 1399 N N . LEU A 1 177 ? -6.933 7.166 14.628 1.00 89.31 177 LEU A N 1
ATOM 1400 C CA . LEU A 1 177 ? -8.345 6.937 14.920 1.00 89.31 177 LEU A CA 1
ATOM 1401 C C . LEU A 1 177 ? -8.525 5.806 15.937 1.00 89.31 177 LEU A C 1
ATOM 1403 O O . LEU A 1 177 ? -9.296 5.961 16.878 1.00 89.31 177 LEU A O 1
ATOM 1407 N N . VAL A 1 178 ? -7.765 4.723 15.797 1.00 88.00 178 VAL A N 1
ATOM 1408 C CA . VAL A 1 178 ? -7.699 3.624 16.766 1.00 88.00 178 VAL A CA 1
ATOM 1409 C C . VAL A 1 178 ? -7.316 4.130 18.157 1.00 88.00 178 VAL A C 1
ATOM 1411 O O . VAL A 1 178 ? -8.014 3.829 19.123 1.00 88.00 178 VAL A O 1
ATOM 1414 N N . SER A 1 179 ? -6.279 4.966 18.260 1.00 85.88 179 SER A N 1
ATOM 1415 C CA . SER A 1 179 ? -5.868 5.582 19.529 1.00 85.88 179 SER A CA 1
ATOM 1416 C C . SER A 1 179 ? -6.998 6.412 20.160 1.00 85.88 179 SER A C 1
ATOM 1418 O O . SER A 1 179 ? -7.286 6.281 21.350 1.00 85.88 179 SER A O 1
ATOM 1420 N N . ARG A 1 180 ? -7.738 7.190 19.355 1.00 86.81 180 ARG A N 1
ATOM 1421 C CA . ARG A 1 180 ? -8.915 7.941 19.834 1.00 86.81 180 ARG A CA 1
ATOM 1422 C C . ARG A 1 180 ? -10.063 7.037 20.282 1.00 86.81 180 ARG A C 1
ATOM 1424 O O . ARG A 1 180 ? -10.707 7.347 21.278 1.00 86.81 180 ARG A O 1
ATOM 1431 N N . ILE A 1 181 ? -10.335 5.949 19.558 1.00 86.88 181 ILE A N 1
ATOM 1432 C CA . ILE A 1 181 ? -11.373 4.972 19.928 1.00 86.88 181 ILE A CA 1
ATOM 1433 C C . ILE A 1 181 ? -11.014 4.334 21.269 1.00 86.88 181 ILE A C 1
ATOM 1435 O O . ILE A 1 181 ? -11.851 4.297 22.169 1.00 86.88 181 ILE A O 1
ATOM 1439 N N . HIS A 1 182 ? -9.759 3.918 21.429 1.00 83.88 182 HIS A N 1
ATOM 1440 C CA . HIS A 1 182 ? -9.257 3.344 22.670 1.00 83.88 182 HIS A CA 1
ATOM 1441 C C . HIS A 1 182 ? -9.379 4.327 23.846 1.00 83.88 182 HIS A C 1
ATOM 1443 O O . HIS A 1 182 ? -9.863 3.957 24.910 1.00 83.88 182 HIS A O 1
ATOM 1449 N N . ALA A 1 183 ? -9.024 5.601 23.644 1.00 83.12 183 ALA A N 1
ATOM 1450 C CA . ALA A 1 183 ? -9.162 6.648 24.660 1.00 83.12 183 ALA A CA 1
ATOM 1451 C C . ALA A 1 183 ? -10.624 6.973 25.031 1.00 83.12 183 ALA A C 1
ATOM 1453 O O . ALA A 1 183 ? -10.871 7.581 26.069 1.00 83.12 183 ALA A O 1
ATOM 1454 N N . SER A 1 184 ? -11.594 6.587 24.196 1.00 81.56 184 SER A N 1
ATOM 1455 C CA . SER A 1 184 ? -13.026 6.808 24.439 1.00 81.56 184 SER A CA 1
ATOM 1456 C C . SER A 1 184 ? -13.732 5.654 25.161 1.00 81.56 184 SER A C 1
ATOM 1458 O O . SER A 1 184 ? -14.940 5.732 25.388 1.00 81.56 184 SER A O 1
ATOM 1460 N N . ALA A 1 185 ? -13.011 4.582 25.506 1.00 79.75 185 ALA A N 1
ATOM 1461 C CA . ALA A 1 185 ? -13.579 3.439 26.210 1.00 79.75 185 ALA A CA 1
ATOM 1462 C C . ALA A 1 185 ? -13.978 3.820 27.643 1.00 79.75 185 ALA A C 1
ATOM 1464 O O . ALA A 1 185 ? -13.139 4.223 28.445 1.00 79.75 185 ALA A O 1
ATOM 1465 N N . ALA A 1 186 ? -15.269 3.689 27.956 1.00 68.75 186 ALA A N 1
ATOM 1466 C CA . ALA A 1 186 ? -15.818 4.048 29.263 1.00 68.75 186 ALA A CA 1
ATOM 1467 C C . ALA A 1 186 ? -15.765 2.895 30.283 1.00 68.75 186 ALA A C 1
ATOM 1469 O O . ALA A 1 186 ? -15.691 3.153 31.479 1.00 68.75 186 ALA A O 1
ATOM 1470 N N . ASN A 1 187 ? -15.780 1.638 29.821 1.00 68.94 187 ASN A N 1
ATOM 1471 C CA . ASN A 1 187 ? -15.881 0.449 30.672 1.00 68.94 187 ASN A CA 1
ATOM 1472 C C . ASN A 1 187 ? -14.735 -0.521 30.383 1.00 68.94 187 ASN A C 1
ATOM 1474 O O . ASN A 1 187 ? -14.873 -1.412 29.550 1.00 68.94 187 ASN A O 1
ATOM 1478 N N . ILE A 1 188 ? -13.598 -0.342 31.054 1.00 74.62 188 ILE A N 1
ATOM 1479 C CA . ILE A 1 188 ? -12.470 -1.273 30.951 1.00 74.62 188 ILE A CA 1
ATOM 1480 C C . ILE A 1 188 ? -12.680 -2.399 31.968 1.00 74.62 188 ILE A C 1
ATOM 1482 O O . ILE A 1 188 ? -12.545 -2.178 33.170 1.00 74.62 188 ILE A O 1
ATOM 1486 N N . ASP A 1 189 ? -13.006 -3.597 31.485 1.00 72.50 189 ASP A N 1
ATOM 1487 C CA . ASP A 1 189 ? -13.011 -4.803 32.312 1.00 72.50 189 ASP A CA 1
ATOM 1488 C C . ASP A 1 189 ? -11.570 -5.312 32.477 1.00 72.50 189 ASP A C 1
ATOM 1490 O O . ASP A 1 189 ? -10.910 -5.684 31.509 1.00 72.50 189 ASP A O 1
ATOM 1494 N N . LEU A 1 190 ? -11.060 -5.301 33.710 1.00 75.38 190 LEU A N 1
ATOM 1495 C CA . LEU A 1 190 ? -9.710 -5.781 34.032 1.00 75.38 190 LEU A CA 1
ATOM 1496 C C . LEU A 1 190 ? -9.594 -7.312 33.955 1.00 75.38 190 LEU A C 1
ATOM 1498 O O . LEU A 1 190 ? -8.478 -7.830 33.898 1.00 75.38 190 LEU A O 1
ATOM 1502 N N . PHE A 1 191 ? -10.719 -8.030 33.965 1.00 77.56 191 PHE A N 1
ATOM 1503 C CA . PHE A 1 191 ? -10.767 -9.491 33.927 1.00 77.56 191 PHE A CA 1
ATOM 1504 C C . PHE A 1 191 ? -10.962 -10.052 32.514 1.00 77.56 191 PHE A C 1
ATOM 1506 O O . PHE A 1 191 ? -10.743 -11.245 32.308 1.00 77.56 191 PHE A O 1
ATOM 1513 N N . ASP A 1 192 ? -11.288 -9.198 31.540 1.00 71.06 192 ASP A N 1
ATOM 1514 C CA . ASP A 1 192 ? -11.297 -9.529 30.115 1.00 71.06 192 ASP A CA 1
ATOM 1515 C C . ASP A 1 192 ? -10.349 -8.590 29.344 1.00 71.06 192 ASP A C 1
ATOM 1517 O O . ASP A 1 192 ? -10.768 -7.552 28.829 1.00 71.06 192 ASP A O 1
ATOM 1521 N N . PRO A 1 193 ? -9.043 -8.910 29.265 1.00 74.50 193 PRO A N 1
ATOM 1522 C CA . PRO A 1 193 ? -8.068 -8.051 28.602 1.00 74.50 193 PRO A CA 1
ATOM 1523 C C . PRO A 1 193 ? -8.100 -8.164 27.069 1.00 74.50 193 PRO A C 1
ATOM 1525 O O . PRO A 1 193 ? -7.425 -7.395 26.381 1.00 74.50 193 PRO A O 1
ATOM 1528 N N . GLU A 1 194 ? -8.840 -9.120 26.499 1.00 74.44 194 GLU A N 1
ATOM 1529 C CA . GLU A 1 194 ? -8.859 -9.361 25.053 1.00 74.44 194 GLU A CA 1
ATOM 1530 C C . GLU A 1 194 ? -9.239 -8.113 24.224 1.00 74.44 194 GLU A C 1
ATOM 1532 O O . GLU A 1 194 ? -8.551 -7.827 23.232 1.00 74.44 194 GLU A O 1
ATOM 1537 N N . PRO A 1 195 ? -10.246 -7.306 24.617 1.00 72.56 195 PRO A N 1
ATOM 1538 C CA . PRO A 1 195 ? -10.607 -6.090 23.899 1.00 72.56 195 PRO A CA 1
ATOM 1539 C C . PRO A 1 195 ? -9.494 -5.036 23.908 1.00 72.56 195 PRO A C 1
ATOM 1541 O O . PRO A 1 195 ? -9.246 -4.420 22.870 1.00 72.56 195 PRO A O 1
ATOM 1544 N N . LEU A 1 196 ? -8.762 -4.872 25.017 1.00 72.62 196 LEU A N 1
ATOM 1545 C CA . LEU A 1 196 ? -7.640 -3.922 25.122 1.00 72.62 196 LEU A CA 1
ATOM 1546 C C . LEU A 1 196 ? -6.520 -4.246 24.118 1.00 72.62 196 LEU A C 1
ATOM 1548 O O . LEU A 1 196 ? -5.926 -3.344 23.531 1.00 72.62 196 LEU A O 1
ATOM 1552 N N . TYR A 1 197 ? -6.268 -5.531 23.852 1.00 80.56 197 TYR A N 1
ATOM 1553 C CA . TYR A 1 197 ? -5.222 -5.965 22.917 1.00 80.56 197 TYR A CA 1
ATOM 1554 C C . TYR A 1 197 ? -5.676 -6.079 21.455 1.00 80.56 197 TYR A C 1
ATOM 1556 O O . TYR A 1 197 ? -4.842 -6.300 20.568 1.00 80.56 197 TYR A O 1
ATOM 1564 N N . SER A 1 198 ? -6.974 -5.927 21.173 1.00 78.50 198 SER A N 1
ATOM 1565 C CA . SER A 1 198 ? -7.535 -6.087 19.822 1.00 78.50 198 SER A CA 1
ATOM 1566 C C . SER A 1 198 ? -6.863 -5.163 18.796 1.00 78.50 198 SER A C 1
ATOM 1568 O O . SER A 1 198 ? -6.489 -5.602 17.705 1.00 78.50 198 SER A O 1
ATOM 1570 N N . PHE A 1 199 ? -6.606 -3.913 19.182 1.00 82.00 199 PHE A N 1
ATOM 1571 C CA . PHE A 1 199 ? -5.937 -2.922 18.346 1.00 82.00 199 PHE A CA 1
ATOM 1572 C C . PHE A 1 199 ? -4.406 -3.014 18.374 1.00 82.00 199 PHE A C 1
ATOM 1574 O O . PHE A 1 199 ? -3.772 -2.741 17.356 1.00 82.00 199 PHE A O 1
ATOM 1581 N N . SER A 1 200 ? -3.786 -3.493 19.459 1.00 85.50 200 SER A N 1
ATOM 1582 C CA . SER A 1 200 ? -2.336 -3.760 19.480 1.00 85.50 200 SER A CA 1
ATOM 1583 C C . SER A 1 200 ? -1.938 -4.803 18.433 1.00 85.50 200 SER A C 1
ATOM 1585 O O . SER A 1 200 ? -0.890 -4.690 17.794 1.00 85.50 200 SER A O 1
ATOM 1587 N N . ARG A 1 201 ? -2.803 -5.801 18.200 1.00 88.62 201 ARG A N 1
ATOM 1588 C CA . ARG A 1 201 ? -2.608 -6.789 17.131 1.00 88.62 201 ARG A CA 1
ATOM 1589 C C . ARG A 1 201 ? -2.690 -6.163 15.735 1.00 88.62 201 ARG A C 1
ATOM 1591 O O . ARG A 1 201 ? -1.979 -6.630 14.849 1.00 88.62 201 ARG A O 1
ATOM 1598 N N . LEU A 1 202 ? -3.510 -5.127 15.530 1.00 88.38 202 LEU A N 1
ATOM 1599 C CA . LEU A 1 202 ? -3.546 -4.383 14.265 1.00 88.38 202 LEU A CA 1
ATOM 1600 C C . LEU A 1 202 ? -2.202 -3.684 14.034 1.00 88.38 202 LEU A C 1
ATOM 1602 O O . LEU A 1 202 ? -1.579 -3.926 13.006 1.00 88.38 202 LEU A O 1
ATOM 1606 N N . THR A 1 203 ? -1.702 -2.924 15.014 1.00 87.62 203 THR A N 1
ATOM 1607 C CA . THR A 1 203 ? -0.398 -2.242 14.922 1.00 87.62 203 THR A CA 1
ATOM 1608 C C . THR A 1 203 ? 0.746 -3.220 14.648 1.00 87.62 203 THR A C 1
ATOM 1610 O O . THR A 1 203 ? 1.572 -2.980 13.769 1.00 87.62 203 THR A O 1
ATOM 1613 N N . MET A 1 204 ? 0.772 -4.363 15.342 1.00 89.56 204 MET A N 1
ATOM 1614 C CA . MET A 1 204 ? 1.774 -5.409 15.115 1.00 89.56 204 MET A CA 1
ATOM 1615 C C . MET A 1 204 ? 1.700 -5.982 13.694 1.00 89.56 204 MET A C 1
ATOM 1617 O O . MET A 1 204 ? 2.730 -6.145 13.044 1.00 89.56 204 MET A O 1
ATOM 1621 N N . ARG A 1 205 ? 0.495 -6.272 13.186 1.00 92.50 205 ARG A N 1
ATOM 1622 C CA . ARG A 1 205 ? 0.305 -6.762 11.811 1.00 92.50 205 ARG A CA 1
ATOM 1623 C C . ARG A 1 205 ? 0.719 -5.721 10.777 1.00 92.50 205 ARG A C 1
ATOM 1625 O O . ARG A 1 205 ? 1.328 -6.100 9.783 1.00 92.50 205 ARG A O 1
ATOM 1632 N N . THR A 1 206 ? 0.452 -4.440 11.024 1.00 89.88 206 THR A N 1
ATOM 1633 C CA . THR A 1 206 ? 0.937 -3.338 10.187 1.00 89.88 206 THR A CA 1
ATOM 1634 C C . THR A 1 206 ? 2.463 -3.330 10.139 1.00 89.88 206 THR A C 1
ATOM 1636 O O . THR A 1 206 ? 3.036 -3.343 9.052 1.00 89.88 206 THR A O 1
ATOM 1639 N N . ALA A 1 207 ? 3.133 -3.394 11.295 1.00 87.62 207 ALA A N 1
ATOM 1640 C CA . ALA A 1 207 ? 4.594 -3.416 11.369 1.00 87.62 207 ALA A CA 1
ATOM 1641 C C . ALA A 1 207 ? 5.201 -4.638 10.655 1.00 87.62 207 ALA A C 1
ATOM 1643 O O . ALA A 1 207 ? 6.091 -4.483 9.820 1.00 87.62 207 ALA A O 1
ATOM 1644 N N . ILE A 1 208 ? 4.688 -5.845 10.925 1.00 89.62 208 ILE A N 1
ATOM 1645 C CA . ILE A 1 208 ? 5.134 -7.080 10.259 1.00 89.62 208 ILE A CA 1
ATOM 1646 C C . ILE A 1 208 ? 4.904 -6.988 8.748 1.00 89.62 208 ILE A C 1
ATOM 1648 O O . ILE A 1 208 ? 5.805 -7.304 7.975 1.00 89.62 208 ILE A O 1
ATOM 1652 N N . GLY A 1 209 ? 3.723 -6.528 8.324 1.00 90.19 209 GLY A N 1
ATOM 1653 C CA . GLY A 1 209 ? 3.381 -6.356 6.915 1.00 90.19 209 GLY A CA 1
ATOM 1654 C C . GLY A 1 209 ? 4.362 -5.436 6.194 1.00 90.19 209 GLY A C 1
ATOM 1655 O O . GLY A 1 209 ? 4.846 -5.789 5.123 1.00 90.19 209 GLY A O 1
ATOM 1656 N N . PHE A 1 210 ? 4.733 -4.312 6.813 1.00 88.44 210 PHE A N 1
ATOM 1657 C CA . PHE A 1 210 ? 5.757 -3.419 6.273 1.00 88.44 210 PHE A CA 1
ATOM 1658 C C . PHE A 1 210 ? 7.137 -4.061 6.196 1.00 88.44 210 PHE A C 1
ATOM 1660 O O . PHE A 1 210 ? 7.798 -3.931 5.172 1.00 88.44 210 PHE A O 1
ATOM 1667 N N . VAL A 1 211 ? 7.585 -4.754 7.245 1.00 86.25 211 VAL A N 1
ATOM 1668 C CA . VAL A 1 211 ? 8.898 -5.419 7.235 1.00 86.25 211 VAL A CA 1
ATOM 1669 C C . VAL A 1 211 ? 8.970 -6.455 6.113 1.00 86.25 211 VAL A C 1
ATOM 1671 O O . VAL A 1 211 ? 9.935 -6.465 5.350 1.00 86.25 211 VAL A O 1
ATOM 1674 N N . VAL A 1 212 ? 7.932 -7.285 5.970 1.00 89.25 212 VAL A N 1
ATOM 1675 C CA . VAL A 1 212 ? 7.845 -8.289 4.900 1.00 89.25 212 VAL A CA 1
ATOM 1676 C C . VAL A 1 212 ? 7.832 -7.619 3.528 1.00 89.25 212 VAL A C 1
ATOM 1678 O O . VAL A 1 212 ? 8.614 -8.002 2.663 1.00 89.25 212 VAL A O 1
ATOM 1681 N N . LEU A 1 213 ? 7.001 -6.592 3.337 1.00 88.88 213 LEU A N 1
ATOM 1682 C CA . LEU A 1 213 ? 6.930 -5.829 2.091 1.00 88.88 213 LEU A CA 1
ATOM 1683 C C . LEU A 1 213 ? 8.297 -5.264 1.689 1.00 88.88 213 LEU A C 1
ATOM 1685 O O . LEU A 1 213 ? 8.735 -5.447 0.553 1.00 88.88 213 LEU A O 1
ATOM 1689 N N . GLN A 1 214 ? 8.989 -4.613 2.624 1.00 84.38 214 GLN A N 1
ATOM 1690 C CA . GLN A 1 214 ? 10.298 -4.025 2.352 1.00 84.38 214 GLN A CA 1
ATOM 1691 C C . GLN A 1 214 ? 11.334 -5.091 2.011 1.00 84.38 214 GLN A C 1
ATOM 1693 O O . GLN A 1 214 ? 12.123 -4.915 1.084 1.00 84.38 214 GLN A O 1
ATOM 1698 N N . TYR A 1 215 ? 11.305 -6.226 2.708 1.00 85.25 215 TYR A N 1
ATOM 1699 C CA . TYR A 1 215 ? 12.184 -7.346 2.402 1.00 85.25 215 TYR A CA 1
ATOM 1700 C C . TYR A 1 215 ? 11.946 -7.903 0.989 1.00 85.25 215 TYR A C 1
ATOM 1702 O O . TYR A 1 215 ? 12.905 -8.140 0.255 1.00 85.25 215 TYR A O 1
ATOM 1710 N N . LEU A 1 216 ? 10.682 -8.053 0.573 1.00 89.19 216 LEU A N 1
ATOM 1711 C CA . LEU A 1 216 ? 10.327 -8.530 -0.769 1.00 89.19 216 LEU A CA 1
ATOM 1712 C C . LEU A 1 216 ? 10.831 -7.592 -1.873 1.00 89.19 216 LEU A C 1
ATOM 1714 O O . LEU A 1 216 ? 11.355 -8.063 -2.881 1.00 89.19 216 LEU A O 1
ATOM 1718 N N . VAL A 1 217 ? 10.724 -6.274 -1.679 1.00 87.31 217 VAL A N 1
ATOM 1719 C CA . VAL A 1 217 ? 11.248 -5.289 -2.639 1.00 87.31 217 VAL A CA 1
ATOM 1720 C C . VAL A 1 217 ? 12.778 -5.299 -2.678 1.00 87.31 217 VAL A C 1
ATOM 1722 O O . VAL A 1 217 ? 13.368 -5.291 -3.758 1.00 87.31 217 VAL A O 1
ATOM 1725 N N . LEU A 1 218 ? 13.445 -5.380 -1.524 1.00 84.12 218 LEU A N 1
ATOM 1726 C CA . LEU A 1 218 ? 14.910 -5.450 -1.458 1.00 84.12 218 LEU A CA 1
ATOM 1727 C C . LEU A 1 218 ? 15.480 -6.696 -2.146 1.00 84.12 218 LEU A C 1
ATOM 1729 O O . LEU A 1 218 ? 16.588 -6.643 -2.683 1.00 84.12 218 LEU A O 1
ATOM 1733 N N . LEU A 1 219 ? 14.735 -7.804 -2.151 1.00 85.81 219 LEU A N 1
ATOM 1734 C CA . LEU A 1 219 ? 15.155 -9.045 -2.797 1.00 85.81 219 LEU A CA 1
ATOM 1735 C C . LEU A 1 219 ? 15.334 -8.873 -4.314 1.00 85.81 219 LEU A C 1
ATOM 1737 O O . LEU A 1 219 ? 16.257 -9.456 -4.888 1.00 85.81 219 LEU A O 1
ATOM 1741 N N . VAL A 1 220 ? 14.484 -8.052 -4.940 1.00 86.12 220 VAL A N 1
ATOM 1742 C CA . VAL A 1 220 ? 14.462 -7.839 -6.395 1.00 86.12 220 VAL A CA 1
ATOM 1743 C C . VAL A 1 220 ? 15.225 -6.599 -6.861 1.00 86.12 220 VAL A C 1
ATOM 1745 O O . VAL A 1 220 ? 15.470 -6.459 -8.056 1.00 86.12 220 VAL A O 1
ATOM 1748 N N . LEU A 1 221 ? 15.628 -5.707 -5.950 1.00 82.06 221 LEU A N 1
ATOM 1749 C CA . LEU A 1 221 ? 16.439 -4.539 -6.302 1.00 82.06 221 LEU A CA 1
ATOM 1750 C C . LEU A 1 221 ? 17.862 -4.948 -6.734 1.00 82.06 221 LEU A C 1
ATOM 1752 O O . LEU A 1 221 ? 18.454 -5.856 -6.144 1.00 82.06 221 LEU A O 1
ATOM 1756 N N . PRO A 1 222 ? 18.474 -4.279 -7.722 1.00 75.44 222 PRO A N 1
ATOM 1757 C CA . PRO A 1 222 ? 19.861 -4.543 -8.101 1.00 75.44 222 PRO A CA 1
ATOM 1758 C C . PRO A 1 222 ? 20.832 -4.136 -6.978 1.00 75.44 222 PRO A C 1
ATOM 1760 O O . PRO A 1 222 ? 20.568 -3.207 -6.217 1.00 75.44 222 PRO A O 1
ATOM 1763 N N . GLY A 1 223 ? 21.941 -4.875 -6.843 1.00 67.56 223 GLY A N 1
ATOM 1764 C CA . GLY A 1 223 ? 22.842 -4.852 -5.678 1.00 67.56 223 GLY A CA 1
ATOM 1765 C C . GLY A 1 223 ? 23.359 -3.470 -5.268 1.00 67.56 223 GLY A C 1
ATOM 1766 O O . GLY A 1 223 ? 23.370 -3.164 -4.078 1.00 67.56 223 GLY A O 1
ATOM 1767 N N . GLU A 1 224 ? 23.708 -2.615 -6.230 1.00 63.44 224 GLU A N 1
ATOM 1768 C CA . GLU A 1 224 ? 24.222 -1.266 -5.950 1.00 63.44 224 GLU A CA 1
ATOM 1769 C C . GLU A 1 224 ? 23.150 -0.317 -5.394 1.00 63.44 224 GLU A C 1
ATOM 1771 O O . GLU A 1 224 ? 23.437 0.529 -4.549 1.00 63.44 224 GLU A O 1
ATOM 1776 N N . ILE A 1 225 ? 21.884 -0.521 -5.772 1.00 65.00 225 ILE A N 1
ATOM 1777 C CA . ILE A 1 225 ? 20.740 0.272 -5.299 1.00 65.00 225 ILE A CA 1
ATOM 1778 C C . ILE A 1 225 ? 20.293 -0.169 -3.895 1.00 65.00 225 ILE A C 1
ATOM 1780 O O . ILE A 1 225 ? 19.696 0.619 -3.155 1.00 65.00 225 ILE A O 1
ATOM 1784 N N . ARG A 1 226 ? 20.613 -1.405 -3.472 1.00 66.31 226 ARG A N 1
ATOM 1785 C CA . ARG A 1 226 ? 20.222 -1.939 -2.152 1.00 66.31 226 ARG A CA 1
ATOM 1786 C C . ARG A 1 226 ? 20.793 -1.116 -0.996 1.00 66.31 226 ARG A C 1
ATOM 1788 O O . ARG A 1 226 ? 20.113 -0.970 0.009 1.00 66.31 226 ARG A O 1
ATOM 1795 N N . ILE A 1 227 ? 21.999 -0.559 -1.118 1.00 53.19 227 ILE A N 1
ATOM 1796 C CA . ILE A 1 227 ? 22.678 0.121 0.002 1.00 53.19 227 ILE A CA 1
ATOM 1797 C C . ILE A 1 227 ? 22.165 1.558 0.190 1.00 53.19 227 ILE A C 1
ATOM 1799 O O . ILE A 1 227 ? 21.904 1.966 1.321 1.00 53.19 227 ILE A O 1
ATOM 1803 N N . SER A 1 228 ? 21.954 2.315 -0.894 1.00 53.53 228 SER A N 1
ATOM 1804 C CA . SER A 1 228 ? 21.435 3.693 -0.823 1.00 53.53 228 SER A CA 1
ATOM 1805 C C . SER A 1 228 ? 19.930 3.746 -0.532 1.00 53.53 228 SER A C 1
ATOM 1807 O O . SER A 1 228 ? 19.462 4.643 0.170 1.00 53.53 228 SER A O 1
ATOM 1809 N N . THR A 1 229 ? 19.168 2.755 -1.006 1.00 56.69 229 THR A N 1
ATOM 1810 C CA . THR A 1 229 ? 17.705 2.707 -0.845 1.00 56.69 229 THR A CA 1
ATOM 1811 C C . THR A 1 229 ? 17.276 2.276 0.557 1.00 56.69 229 THR A C 1
ATOM 1813 O O . THR A 1 229 ? 16.192 2.653 0.978 1.00 56.69 229 THR A O 1
ATOM 1816 N N . VAL A 1 230 ? 18.114 1.564 1.327 1.00 52.34 230 VAL A N 1
ATOM 1817 C CA . VAL A 1 230 ? 17.811 1.128 2.711 1.00 52.34 230 VAL A CA 1
ATOM 1818 C C . VAL A 1 230 ? 17.559 2.298 3.671 1.00 52.34 230 VAL A C 1
ATOM 1820 O O . VAL A 1 230 ? 16.759 2.162 4.596 1.00 52.34 230 VAL A O 1
ATOM 1823 N N . LEU A 1 231 ? 18.156 3.471 3.442 1.00 53.03 231 LEU A N 1
ATOM 1824 C CA . LEU A 1 231 ? 17.983 4.629 4.329 1.00 53.03 231 LEU A CA 1
ATOM 1825 C C . LEU A 1 231 ? 16.532 5.141 4.382 1.00 53.03 231 LEU A C 1
ATOM 1827 O O . LEU A 1 231 ? 16.080 5.602 5.427 1.00 53.03 231 LEU A O 1
ATOM 1831 N N . ILE A 1 232 ? 15.766 5.022 3.296 1.00 53.16 232 ILE A N 1
ATOM 1832 C CA . ILE A 1 232 ? 14.439 5.649 3.175 1.00 53.16 232 ILE A CA 1
ATOM 1833 C C . ILE A 1 232 ? 13.338 4.824 3.873 1.00 53.16 232 ILE A C 1
ATOM 1835 O O . ILE A 1 232 ? 12.597 5.394 4.680 1.00 53.16 232 ILE A O 1
ATOM 1839 N N . PRO A 1 233 ? 13.247 3.490 3.689 1.00 52.69 233 PRO A N 1
ATOM 1840 C CA . PRO A 1 233 ? 12.432 2.598 4.509 1.00 52.69 233 PRO A CA 1
ATOM 1841 C C . PRO A 1 233 ? 12.736 2.694 5.998 1.00 52.69 233 PRO A C 1
ATOM 1843 O O . PRO A 1 233 ? 11.806 2.693 6.796 1.00 52.69 233 PRO A O 1
ATOM 1846 N N . VAL A 1 234 ? 14.014 2.800 6.379 1.00 48.53 234 VAL A N 1
ATOM 1847 C CA . VAL A 1 234 ? 14.427 2.888 7.787 1.00 48.53 234 VAL A CA 1
ATOM 1848 C C . VAL A 1 234 ? 13.915 4.182 8.413 1.00 48.53 234 VAL A C 1
ATOM 1850 O O . VAL A 1 234 ? 13.320 4.137 9.487 1.00 48.53 234 VAL A O 1
ATOM 1853 N N . VAL A 1 235 ? 14.027 5.321 7.724 1.00 53.50 235 VAL A N 1
ATOM 1854 C CA . VAL A 1 235 ? 13.458 6.595 8.198 1.00 53.50 235 VAL A CA 1
ATOM 1855 C C . VAL A 1 235 ? 11.925 6.531 8.267 1.00 53.50 235 VAL A C 1
ATOM 1857 O O . VAL A 1 235 ? 11.332 6.985 9.245 1.00 53.50 235 VAL A O 1
ATOM 1860 N N . SER A 1 236 ? 11.280 5.891 7.287 1.00 52.88 236 SER A N 1
ATOM 1861 C CA . SER A 1 236 ? 9.817 5.720 7.235 1.00 52.88 236 SER A CA 1
ATOM 1862 C C . SER A 1 236 ? 9.285 4.824 8.363 1.00 52.88 236 SER A C 1
ATOM 1864 O O . SER A 1 236 ? 8.285 5.146 9.002 1.00 52.88 236 SER A O 1
ATOM 1866 N N . ALA A 1 237 ? 9.981 3.719 8.647 1.00 51.19 237 ALA A N 1
ATOM 1867 C CA . ALA A 1 237 ? 9.673 2.797 9.737 1.00 51.19 237 ALA A CA 1
ATOM 1868 C C . ALA A 1 237 ? 9.942 3.429 11.111 1.00 51.19 237 ALA A C 1
ATOM 1870 O O . ALA A 1 237 ? 9.170 3.218 12.043 1.00 51.19 237 ALA A O 1
ATOM 1871 N N . THR A 1 238 ? 10.983 4.263 11.225 1.00 50.31 238 THR A N 1
ATOM 1872 C CA . THR A 1 238 ? 11.275 5.010 12.458 1.00 50.31 238 THR A CA 1
ATOM 1873 C C . THR A 1 238 ? 10.198 6.066 12.723 1.00 50.31 238 THR A C 1
ATOM 1875 O O . THR A 1 238 ? 9.765 6.222 13.858 1.00 50.31 238 THR A O 1
ATOM 1878 N N . GLY A 1 239 ? 9.680 6.731 11.683 1.00 51.69 239 GLY A N 1
ATOM 1879 C CA . GLY A 1 239 ? 8.552 7.659 11.813 1.00 51.69 239 GLY A CA 1
ATOM 1880 C C . GLY A 1 239 ? 7.256 6.988 12.286 1.00 51.69 239 GLY A C 1
ATOM 1881 O O . GLY A 1 239 ? 6.525 7.575 13.079 1.00 51.69 239 GLY A O 1
ATOM 1882 N N . LEU A 1 240 ? 6.994 5.746 11.860 1.00 50.38 240 LEU A N 1
ATOM 1883 C CA . LEU A 1 240 ? 5.832 4.966 12.308 1.00 50.38 240 LEU A CA 1
ATOM 1884 C C . LEU A 1 240 ? 5.952 4.498 13.771 1.00 50.38 240 LEU A C 1
ATOM 1886 O O . LEU A 1 240 ? 4.936 4.256 14.409 1.00 50.38 240 LEU A O 1
ATOM 1890 N N . ALA A 1 241 ? 7.177 4.378 14.296 1.00 44.34 241 ALA A N 1
ATOM 1891 C CA . ALA A 1 241 ? 7.451 3.991 15.682 1.00 44.34 241 ALA A CA 1
ATOM 1892 C C . ALA A 1 241 ? 7.355 5.159 16.687 1.00 44.34 241 ALA A C 1
ATOM 1894 O O . ALA A 1 241 ? 7.384 4.923 17.893 1.00 44.34 241 ALA A O 1
ATOM 1895 N N . VAL A 1 242 ? 7.268 6.407 16.207 1.00 41.28 242 VAL A N 1
ATOM 1896 C CA . VAL A 1 242 ? 7.254 7.633 17.034 1.00 41.28 242 VAL A CA 1
ATOM 1897 C C . VAL A 1 242 ? 5.845 8.252 17.148 1.00 41.28 242 VAL A C 1
ATOM 1899 O O . VAL A 1 242 ? 5.657 9.234 17.867 1.00 41.28 242 VAL A O 1
ATOM 1902 N N . VAL A 1 243 ? 4.838 7.679 16.478 1.00 45.50 243 VAL A N 1
ATOM 1903 C CA . VAL A 1 243 ? 3.414 8.070 16.580 1.00 45.50 243 VAL A CA 1
ATOM 1904 C C . VAL A 1 243 ? 2.657 7.074 17.444 1.00 45.50 243 VAL A C 1
ATOM 1906 O O . VAL A 1 243 ? 1.827 7.543 18.255 1.00 45.50 243 VAL A O 1
#

Sequence (243 aa):
MPGPSPATNSDINLNTTYAPAFIDRFARLVDQLPVPVWVFYLLLLVAGYLFFGAIRLLTGYQQSQTLTPAPALIWDVSILALHQYLDGYALRALASFNKTLGASDERLAQLGRRLTVLPLRLEVIGAVFWVLLALVLVWVQLGSFLEYFAPWEILISLTSFAIGGAFFVHIIYQLRLVSRIHASAANIDLFDPEPLYSFSRLTMRTAIGFVVLQYLVLLVLPGEIRISTVLIPVVSATGLAVV

Radius of gyration: 21.38 Å; chains: 1; bounding box: 53×45×67 Å

pLDDT: mean 80.29, std 15.68, range [36.78, 95.75]

Foldseek 3Di:
DDDDDPDPDDPPPPPPPQPFDPLLVVLVVLVPDPDDSVVVLVVQQVVQLVVQLVVCVVVVPPPVCSNFRQLLSLLLSLLSVLLSVLLVLLLVLLVLLCVQQVDDPVVSVVLSCQLNGDRNVLLQVQLVVQLVVLVVVCVVCVVVCVVFHDPVSSVSVSVSSSSVSSSLSSVVSNLVSVVVSLVNGPGDDPVDCPSVCSVVVSLVSVLVSLVVSVVVSLVRDDPVCNVVVVVPSVVSSVVSVVD

Secondary structure (DSSP, 8-state):
-PPPPPP------TT---PPPHHHHHHHHHHTSSS-HHHHHHHHHHHHHHHHHHHHHHHTTTGGGTTSPPHHHHHHHHHHHHHHHHHHHHHHHHHHHHHHH---HHHHHHHHHHHH---HHHHHHHHHHHHHHHHHHHHHTHHHHHHHS-HHHHHHHHHHHHHHHHHHHHHHHHHHHHHHHHHT-S---TT--HHHHHHHHHHHHHHHHHHHHHHHHHHHS-HHHHHHHTHHHHHHHHHHT--